Protein AF-A0AAV4HAY9-F1 (afdb_monomer_lite)

pLDDT: mean 90.76, std 12.33, range [42.06, 98.62]

Sequence (247 aa):
MRQVGICGSDVHFWVEGEIGGYHLDNPVALGHEGSAVVSKLGPGVTSLKVGDRVAVEPATPCRMCRFCKGGRYNLCPHVKGLAMPGCDGHLTRTFVMAADFCHKVPDNVSDGEAAMAEPMAVSVQATNRGGVKMGDTILICGAGPIGLLCMLTCKARGVDAVCITDEKNDCDFMTIAISTIIIIIIIIIIIIIIIIIIIIIIIIIIIIIIIITITIIITTIIIIIIIIIIIIIIITSSSSSPSSSSS

Radius of gyration: 39.35 Å; chains: 1; bounding box: 83×90×118 Å

Structure (mmCIF, N/CA/C/O backbone):
data_AF-A0AAV4HAY9-F1
#
_entry.id   AF-A0AAV4HAY9-F1
#
loop_
_atom_site.group_PDB
_atom_site.id
_atom_site.type_symbol
_atom_site.label_atom_id
_atom_site.label_alt_id
_atom_site.label_comp_id
_atom_site.label_asym_id
_atom_site.label_entity_id
_atom_site.label_seq_id
_atom_site.pdbx_PDB_ins_code
_atom_site.Cartn_x
_atom_site.Cartn_y
_atom_site.Cartn_z
_atom_site.occupancy
_atom_site.B_iso_or_equiv
_atom_site.auth_seq_id
_atom_site.auth_comp_id
_atom_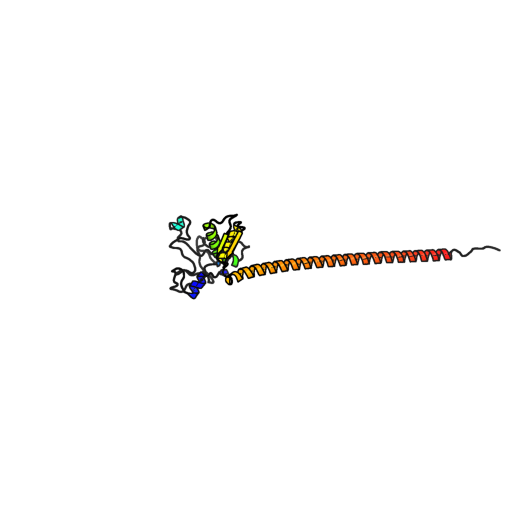site.auth_asym_id
_atom_site.auth_atom_id
_atom_site.pdbx_PDB_model_num
ATOM 1 N N . MET A 1 1 ? -13.124 10.009 8.488 1.00 96.50 1 MET A N 1
ATOM 2 C CA . MET A 1 1 ? -11.804 9.639 7.936 1.00 96.50 1 MET A CA 1
ATOM 3 C C . MET A 1 1 ? -10.892 9.175 9.050 1.00 96.50 1 MET A C 1
ATOM 5 O O . MET A 1 1 ? -11.096 9.599 10.185 1.00 96.50 1 MET A O 1
ATOM 9 N N . ARG A 1 2 ? -9.951 8.276 8.752 1.00 96.75 2 ARG A N 1
ATOM 10 C CA . ARG A 1 2 ? -8.930 7.808 9.702 1.00 96.75 2 ARG A CA 1
ATOM 11 C C . ARG A 1 2 ? -7.548 8.294 9.299 1.00 96.75 2 ARG A C 1
ATOM 13 O O . ARG A 1 2 ? -6.890 8.938 10.107 1.00 96.75 2 ARG A O 1
ATOM 20 N N . GLN A 1 3 ? -7.170 8.053 8.048 1.00 97.44 3 GLN A N 1
ATOM 21 C CA . GLN A 1 3 ? -5.915 8.521 7.482 1.00 97.44 3 GLN A CA 1
ATOM 22 C C . GLN A 1 3 ? -6.117 8.942 6.029 1.00 97.44 3 GLN A C 1
ATOM 24 O O . GLN A 1 3 ? -6.960 8.375 5.332 1.00 97.44 3 GLN A O 1
ATOM 29 N N . VAL A 1 4 ? -5.370 9.963 5.618 1.00 97.75 4 VAL A N 1
ATOM 30 C CA . VAL A 1 4 ? -5.355 10.506 4.261 1.00 97.75 4 VAL A CA 1
ATOM 31 C C . VAL A 1 4 ? -3.893 10.712 3.877 1.00 97.75 4 VAL A C 1
ATOM 33 O O . VAL A 1 4 ? -3.169 11.400 4.598 1.00 97.75 4 VAL A O 1
ATOM 36 N N . GLY A 1 5 ? -3.458 10.049 2.812 1.00 95.88 5 GLY A N 1
ATOM 37 C CA . GLY A 1 5 ? -2.179 10.263 2.154 1.00 95.88 5 GLY A CA 1
ATOM 38 C C . GLY A 1 5 ? -2.177 11.581 1.386 1.00 95.88 5 GLY A C 1
ATOM 39 O O . GLY A 1 5 ? -3.229 12.135 1.065 1.00 95.88 5 GLY A O 1
ATOM 40 N N . ILE A 1 6 ? -0.979 12.103 1.150 1.00 95.25 6 ILE A N 1
ATOM 41 C CA . ILE A 1 6 ? -0.763 13.306 0.350 1.00 95.25 6 ILE A CA 1
ATOM 42 C C . ILE A 1 6 ? 0.058 12.878 -0.853 1.00 95.25 6 ILE A C 1
ATOM 44 O O . ILE A 1 6 ? 1.182 12.397 -0.696 1.00 95.25 6 ILE A O 1
ATOM 48 N N . CYS A 1 7 ? -0.500 13.091 -2.037 1.00 94.69 7 CYS A N 1
ATOM 49 C CA . CYS A 1 7 ? 0.160 12.787 -3.290 1.00 94.69 7 CYS A CA 1
ATOM 50 C C . CYS A 1 7 ? 0.798 14.040 -3.897 1.00 94.69 7 CYS A C 1
ATOM 52 O O . CYS A 1 7 ? 0.451 15.176 -3.562 1.00 94.69 7 CYS A O 1
ATOM 54 N N . GLY A 1 8 ? 1.685 13.844 -4.875 1.00 92.38 8 GLY A N 1
ATOM 55 C CA . GLY A 1 8 ? 2.219 14.949 -5.674 1.00 92.38 8 GLY A CA 1
ATOM 56 C C . GLY A 1 8 ? 1.116 15.755 -6.372 1.00 92.38 8 GLY A C 1
ATOM 57 O O . GLY A 1 8 ? 1.228 16.971 -6.484 1.00 92.38 8 GLY A O 1
ATOM 58 N N . SER A 1 9 ? 0.013 15.113 -6.771 1.00 92.62 9 SER A N 1
ATOM 59 C CA . SER A 1 9 ? -1.148 15.793 -7.360 1.00 92.62 9 SER A CA 1
ATOM 60 C C . SER A 1 9 ? -1.845 16.745 -6.384 1.00 92.62 9 SER A C 1
ATOM 62 O O . SER A 1 9 ? -2.214 17.845 -6.790 1.00 92.62 9 SER A O 1
ATOM 64 N N . ASP A 1 10 ? -1.972 16.384 -5.101 1.00 94.50 10 ASP A N 1
ATOM 65 C CA . ASP A 1 10 ? -2.510 17.294 -4.082 1.00 94.50 10 ASP A CA 1
ATOM 66 C C . ASP A 1 10 ? -1.597 18.520 -3.914 1.00 94.50 10 ASP A C 1
ATOM 68 O O . ASP A 1 10 ? -2.083 19.642 -3.775 1.00 94.50 10 ASP A O 1
ATOM 72 N N . VAL A 1 11 ? -0.273 18.324 -3.973 1.00 94.69 11 VAL A N 1
ATOM 73 C CA . VAL A 1 11 ? 0.711 19.416 -3.894 1.00 94.69 11 VAL A CA 1
ATOM 74 C C . VAL A 1 11 ? 0.634 20.330 -5.118 1.00 94.69 11 VAL A C 1
ATOM 76 O O . VAL A 1 11 ? 0.630 21.547 -4.949 1.00 94.69 11 VAL A O 1
ATOM 79 N N . HIS A 1 12 ? 0.517 19.780 -6.330 1.00 93.44 12 HIS A N 1
ATOM 80 C CA . HIS A 1 12 ? 0.315 20.578 -7.546 1.00 93.44 12 HIS A CA 1
ATOM 81 C C . HIS A 1 12 ? -0.948 21.435 -7.446 1.00 93.44 12 HIS A C 1
ATOM 83 O O . HIS A 1 12 ? -0.888 22.645 -7.642 1.00 93.44 12 HIS A O 1
ATOM 89 N N . PHE A 1 13 ? -2.074 20.850 -7.034 1.00 94.00 13 PHE A N 1
ATOM 90 C CA . PHE A 1 13 ? -3.295 21.620 -6.813 1.00 94.00 13 PHE A CA 1
ATOM 91 C C . PHE A 1 13 ? -3.150 22.683 -5.719 1.00 94.00 13 PHE A C 1
ATOM 93 O O . PHE A 1 13 ? -3.694 23.774 -5.858 1.00 94.00 13 PHE A O 1
ATOM 100 N N . TRP A 1 14 ? -2.417 22.397 -4.642 1.00 93.19 14 TRP A N 1
ATOM 101 C CA . TRP A 1 14 ? -2.178 23.360 -3.567 1.00 93.19 14 TRP A CA 1
ATOM 102 C C . TRP A 1 14 ? -1.319 24.554 -4.007 1.00 93.19 14 TRP A C 1
ATOM 104 O O . TRP A 1 14 ? -1.601 25.687 -3.623 1.00 93.19 14 TRP A O 1
ATOM 114 N N . VAL A 1 15 ? -0.258 24.301 -4.777 1.00 94.69 15 VAL A N 1
ATOM 115 C CA . VAL A 1 15 ? 0.733 25.319 -5.161 1.00 94.69 15 VAL A CA 1
ATOM 116 C C . VAL A 1 15 ? 0.313 26.075 -6.419 1.00 94.69 15 VAL A C 1
ATOM 118 O O . VAL A 1 15 ? 0.429 27.298 -6.465 1.00 94.69 15 VAL A O 1
ATOM 121 N N . GLU A 1 16 ? -0.153 25.354 -7.436 1.00 93.81 16 GLU A N 1
ATOM 122 C CA . GLU A 1 16 ? -0.411 25.885 -8.780 1.00 93.81 16 GLU A CA 1
ATOM 123 C C . GLU A 1 16 ? -1.909 26.086 -9.044 1.00 93.81 16 GLU A C 1
ATOM 125 O O . GLU A 1 16 ? -2.279 26.873 -9.910 1.00 93.81 16 GLU A O 1
ATOM 130 N N . GLY A 1 17 ? -2.787 25.407 -8.297 1.00 92.06 17 GLY A N 1
ATOM 131 C CA . GLY A 1 17 ? -4.235 25.443 -8.531 1.00 92.06 17 GLY A CA 1
ATOM 132 C C . GLY A 1 17 ? -4.692 24.617 -9.737 1.00 92.06 17 GLY A C 1
ATOM 133 O O . GLY A 1 17 ? -5.884 24.595 -10.047 1.00 92.06 17 GLY A O 1
ATOM 134 N N . GLU A 1 18 ? -3.776 23.917 -10.409 1.00 92.31 18 GLU A N 1
ATOM 135 C CA . GLU A 1 18 ? -4.055 23.154 -11.622 1.00 92.31 18 GLU A CA 1
ATOM 136 C C . GLU A 1 18 ? -3.133 21.939 -11.791 1.00 92.31 18 GLU A C 1
ATOM 138 O O . GLU A 1 18 ? -2.025 21.897 -11.265 1.00 92.31 18 GLU A O 1
ATOM 143 N N . ILE A 1 19 ? -3.595 20.934 -12.538 1.00 91.50 19 ILE A N 1
ATOM 144 C CA . ILE A 1 19 ? -2.778 19.797 -12.984 1.00 91.50 19 ILE A CA 1
ATOM 145 C C . ILE A 1 19 ? -3.390 19.168 -14.238 1.00 91.50 19 ILE A C 1
ATOM 147 O O . ILE A 1 19 ? -4.587 18.892 -14.289 1.00 91.50 19 ILE A O 1
ATOM 151 N N . GLY A 1 20 ? -2.584 18.910 -15.272 1.00 83.75 20 GLY A N 1
ATOM 152 C CA . GLY A 1 20 ? -3.016 18.122 -16.438 1.00 83.75 20 GLY A CA 1
ATOM 153 C C . GLY A 1 20 ? -4.271 18.644 -17.160 1.00 83.75 20 GLY A C 1
ATOM 154 O O . GLY A 1 20 ? -5.039 17.842 -17.688 1.00 83.75 20 GLY A O 1
ATOM 155 N N . GLY A 1 21 ? -4.495 19.963 -17.161 1.00 85.75 21 GLY A N 1
ATOM 156 C CA . GLY A 1 21 ? -5.671 20.616 -17.756 1.00 85.75 21 GLY A CA 1
ATOM 157 C C . GLY A 1 21 ? -6.905 20.696 -16.848 1.00 85.75 21 GLY A C 1
ATOM 158 O O . GLY A 1 21 ? -7.954 21.165 -17.288 1.00 85.75 21 GLY A O 1
ATOM 159 N N . TYR A 1 22 ? -6.805 20.246 -15.596 1.00 88.56 22 TYR A N 1
ATOM 160 C CA . TYR A 1 22 ? -7.807 20.484 -14.561 1.00 88.56 22 TYR A CA 1
ATOM 161 C C . TYR A 1 22 ? -7.437 21.737 -13.774 1.00 88.56 22 TYR A C 1
ATOM 163 O O . TYR A 1 22 ? -6.347 21.787 -13.214 1.00 88.56 22 TYR A O 1
ATOM 171 N N . HIS A 1 23 ? -8.357 22.698 -13.688 1.00 91.62 23 HIS A N 1
ATOM 172 C CA . HIS A 1 23 ? -8.184 23.946 -12.940 1.00 91.62 23 HIS A CA 1
ATOM 173 C C . HIS A 1 23 ? -9.171 24.001 -11.771 1.00 91.62 23 HIS A C 1
ATOM 175 O O . HIS A 1 23 ? -10.346 23.650 -11.918 1.00 91.62 23 HIS A O 1
ATOM 181 N N . LEU A 1 24 ? -8.704 24.426 -10.598 1.00 89.19 24 LEU A N 1
ATOM 182 C CA . LEU A 1 24 ? -9.550 24.632 -9.426 1.00 89.19 24 LEU A CA 1
ATOM 183 C C . LEU A 1 24 ? -10.173 26.032 -9.455 1.00 89.19 24 LEU A C 1
ATOM 185 O O . LEU A 1 24 ? -9.699 26.960 -8.810 1.00 89.19 24 LEU A O 1
ATOM 189 N N . ASP A 1 25 ? -11.286 26.166 -10.175 1.00 86.31 25 ASP A N 1
ATOM 190 C CA . ASP A 1 25 ? -12.019 27.440 -10.278 1.00 86.31 25 ASP A CA 1
ATOM 191 C C . ASP A 1 25 ? -12.832 27.787 -9.016 1.00 86.31 25 ASP A C 1
ATOM 193 O O . ASP A 1 25 ? -13.340 28.897 -8.869 1.00 86.31 25 ASP A O 1
ATOM 197 N N . ASN A 1 26 ? -13.009 26.823 -8.109 1.00 88.69 26 ASN A N 1
ATOM 198 C CA . ASN A 1 26 ? -13.774 26.960 -6.872 1.00 88.69 26 ASN A CA 1
ATOM 199 C C . ASN A 1 26 ? -13.058 26.233 -5.724 1.00 88.69 26 ASN A C 1
ATOM 201 O O . ASN A 1 26 ? -12.279 25.315 -5.989 1.00 88.69 26 ASN A O 1
ATOM 205 N N . PRO A 1 27 ? -13.345 26.581 -4.453 1.00 90.06 27 PRO A N 1
ATOM 206 C CA . PRO A 1 27 ? -12.821 25.843 -3.309 1.00 90.06 27 PRO A CA 1
ATOM 207 C C . PRO A 1 27 ? -13.155 24.351 -3.401 1.00 90.06 27 PRO A C 1
ATOM 209 O O . PRO A 1 27 ? -14.311 23.986 -3.612 1.00 90.06 27 PRO A O 1
ATOM 212 N N . VAL A 1 28 ? -12.140 23.508 -3.219 1.00 91.69 28 VAL A N 1
ATOM 213 C CA . VAL A 1 28 ? -12.234 22.044 -3.245 1.00 91.69 28 VAL A CA 1
ATOM 214 C C . VAL A 1 28 ? -11.416 21.497 -2.081 1.00 91.69 28 VAL A C 1
ATOM 216 O O . VAL A 1 28 ? -10.279 21.920 -1.860 1.00 91.69 28 VAL A O 1
ATOM 219 N N . ALA A 1 29 ? -11.976 20.558 -1.319 1.00 94.19 29 ALA A N 1
ATOM 220 C CA . ALA A 1 29 ? -11.180 19.795 -0.361 1.00 94.19 29 ALA A CA 1
ATOM 221 C C . ALA A 1 29 ? -10.180 18.893 -1.109 1.00 94.19 29 ALA A C 1
ATOM 223 O O . ALA A 1 29 ? -10.567 18.196 -2.042 1.00 94.19 29 ALA A O 1
ATOM 224 N N . LEU A 1 30 ? -8.908 18.875 -0.706 1.00 95.56 30 LEU A N 1
ATOM 225 C CA . LEU A 1 30 ? -7.895 17.985 -1.298 1.00 95.56 30 LEU A CA 1
ATOM 226 C C . LEU A 1 30 ? -7.968 16.558 -0.716 1.00 95.56 30 LEU A C 1
ATOM 228 O O . LEU A 1 30 ? -8.804 16.264 0.145 1.00 95.56 30 LEU A O 1
ATOM 232 N N . GLY A 1 31 ? -7.083 15.670 -1.176 1.00 95.88 31 GLY A N 1
ATOM 233 C CA . GLY A 1 31 ? -6.915 14.310 -0.671 1.00 95.88 31 GLY A CA 1
ATOM 234 C C . GLY A 1 31 ? -7.786 13.277 -1.385 1.00 95.88 31 GLY A C 1
ATOM 235 O O . GLY A 1 31 ? -9.015 13.392 -1.433 1.00 95.88 31 GLY A O 1
ATOM 236 N N . HIS A 1 32 ? -7.136 12.233 -1.891 1.00 96.88 32 HIS A N 1
ATOM 237 C CA . HIS A 1 32 ? -7.766 11.127 -2.621 1.00 96.88 32 HIS A CA 1
ATOM 238 C C . HIS A 1 32 ? -7.198 9.741 -2.256 1.00 96.88 32 HIS A C 1
ATOM 240 O O . HIS A 1 32 ? -7.755 8.728 -2.673 1.00 96.88 32 HIS A O 1
ATOM 246 N N . GLU A 1 33 ? -6.180 9.671 -1.400 1.00 97.44 33 GLU A N 1
ATOM 247 C CA . GLU A 1 33 ? -5.593 8.431 -0.884 1.00 97.44 33 GLU A CA 1
ATOM 248 C C . GLU A 1 33 ? -6.029 8.207 0.572 1.00 97.44 33 GLU A C 1
ATOM 250 O O . GLU A 1 33 ? -5.514 8.867 1.468 1.00 97.44 33 GLU A O 1
ATOM 255 N N . GLY A 1 34 ? -6.988 7.326 0.883 1.00 96.88 34 GLY A N 1
ATOM 256 C CA . GLY A 1 34 ? -7.544 7.366 2.242 1.00 96.88 34 GLY A CA 1
ATOM 257 C C . GLY A 1 34 ? -8.258 6.135 2.758 1.00 96.88 34 GLY A C 1
ATOM 258 O O . GLY A 1 34 ? -8.811 5.321 2.019 1.00 96.88 34 GLY A O 1
ATOM 259 N N . SER A 1 35 ? -8.270 6.055 4.088 1.00 98.06 35 SER A N 1
ATOM 260 C CA . SER A 1 35 ? -8.988 5.056 4.867 1.00 98.06 35 SER A CA 1
ATOM 261 C C . SER A 1 35 ? -10.036 5.696 5.776 1.00 98.06 35 SER A C 1
ATOM 263 O O . SER A 1 35 ? -9.909 6.826 6.272 1.00 98.06 35 SER A O 1
ATOM 265 N N . ALA A 1 36 ? -11.123 4.966 6.004 1.00 98.12 36 ALA A N 1
ATOM 266 C CA . ALA A 1 36 ? -12.269 5.453 6.753 1.00 98.12 36 ALA A CA 1
ATOM 267 C C . ALA A 1 36 ? -12.939 4.348 7.573 1.00 98.12 36 ALA A C 1
ATOM 269 O O . ALA A 1 36 ? -12.680 3.162 7.405 1.00 98.12 36 ALA A O 1
ATOM 270 N N . VAL A 1 37 ? -13.838 4.766 8.465 1.00 98.44 37 VAL A N 1
ATOM 271 C CA . VAL A 1 37 ? -14.776 3.877 9.155 1.00 98.44 37 VAL A CA 1
ATOM 272 C C . VAL A 1 37 ? -16.183 4.264 8.738 1.00 98.44 37 VAL A C 1
ATOM 274 O O . VAL A 1 37 ? -16.529 5.449 8.759 1.00 98.44 37 VAL A O 1
ATOM 277 N N . VAL A 1 38 ? -16.992 3.272 8.377 1.00 98.56 38 VAL A N 1
ATOM 278 C CA . VAL A 1 38 ? -18.388 3.471 7.985 1.00 98.56 38 VAL A CA 1
ATOM 279 C C . VAL A 1 38 ? -19.185 3.981 9.186 1.00 98.56 38 VAL A C 1
ATOM 281 O O . VAL A 1 38 ? -19.383 3.259 10.161 1.00 98.56 38 VAL A O 1
ATOM 284 N N . SER A 1 39 ? -19.666 5.223 9.117 1.00 98.19 39 SER A N 1
ATOM 285 C CA . SER A 1 39 ? -20.509 5.831 10.158 1.00 98.19 39 SER A CA 1
ATOM 286 C C . SER A 1 39 ? -22.006 5.720 9.860 1.00 98.19 39 SER A C 1
ATOM 288 O O . SER A 1 39 ? -22.816 5.654 10.782 1.00 98.19 39 SER A O 1
ATOM 290 N N . LYS A 1 40 ? -22.384 5.692 8.578 1.00 98.31 40 LYS A N 1
ATOM 291 C CA . LYS A 1 40 ? -23.766 5.578 8.101 1.00 98.31 40 LYS A CA 1
ATOM 292 C C . LYS A 1 40 ? -23.790 4.933 6.716 1.00 98.31 40 LYS A C 1
ATOM 294 O O . LYS A 1 40 ? -22.855 5.103 5.940 1.00 98.31 40 LYS A O 1
ATOM 299 N N . LEU A 1 41 ? -24.878 4.231 6.408 1.00 98.38 41 LEU A N 1
ATOM 300 C CA . LEU A 1 41 ? -25.125 3.621 5.104 1.00 98.38 41 LEU A CA 1
ATOM 301 C C . LEU A 1 41 ? -26.278 4.312 4.375 1.00 98.38 41 LEU A C 1
ATOM 303 O O . LEU A 1 41 ? -27.234 4.783 4.998 1.00 98.38 41 LEU A O 1
ATOM 307 N N . GLY A 1 42 ? -26.180 4.352 3.047 1.00 97.50 42 GLY A N 1
ATOM 308 C CA . GLY A 1 42 ? -27.296 4.714 2.181 1.00 97.50 42 GLY A CA 1
ATOM 309 C C . GLY A 1 42 ? -28.326 3.578 2.076 1.00 97.50 42 GLY A C 1
ATOM 310 O O . GLY A 1 42 ? -27.993 2.420 2.346 1.00 97.50 42 GLY A O 1
ATOM 311 N N . PRO A 1 43 ? -29.572 3.876 1.668 1.00 97.31 43 PRO A N 1
ATOM 312 C CA . PRO A 1 43 ? -30.584 2.850 1.424 1.00 97.31 43 PRO A CA 1
ATOM 313 C C . PRO A 1 43 ? -30.100 1.797 0.416 1.00 97.31 43 PRO A C 1
ATOM 315 O O . PRO A 1 43 ? -29.526 2.141 -0.615 1.00 97.31 43 PRO A O 1
ATOM 318 N N . GLY A 1 44 ? -30.342 0.517 0.708 1.00 96.50 44 GLY A N 1
ATOM 319 C CA . GLY A 1 44 ? -30.011 -0.600 -0.187 1.00 96.50 44 GLY A CA 1
ATOM 320 C C . GLY A 1 44 ? -28.553 -1.077 -0.155 1.00 96.50 44 GLY A C 1
ATOM 321 O O . GLY A 1 44 ? -28.237 -2.057 -0.823 1.00 96.50 44 GLY A O 1
ATOM 322 N N . VAL A 1 45 ? -27.668 -0.447 0.626 1.00 98.06 45 VAL A N 1
ATOM 323 C CA . VAL A 1 45 ? -26.289 -0.933 0.796 1.00 98.06 45 VAL A CA 1
ATOM 324 C C . VAL A 1 45 ? -26.270 -2.145 1.728 1.00 98.06 45 VAL A C 1
ATOM 326 O O . VAL A 1 45 ? -26.620 -2.034 2.900 1.00 98.06 45 VAL A O 1
ATOM 329 N N . THR A 1 46 ? -25.834 -3.294 1.209 1.00 97.12 46 THR A N 1
ATOM 330 C CA . THR A 1 46 ? -25.719 -4.562 1.957 1.00 97.12 46 THR A CA 1
ATOM 331 C C . THR A 1 46 ? -24.290 -5.106 2.026 1.00 97.12 46 THR A C 1
ATOM 333 O O . THR A 1 46 ? -24.023 -6.015 2.807 1.00 97.12 46 THR A O 1
ATOM 336 N N . SER A 1 47 ? -23.363 -4.556 1.235 1.00 97.25 47 SER A N 1
ATOM 337 C CA . SER A 1 47 ? -21.964 -5.003 1.150 1.00 97.25 47 SER A CA 1
ATOM 338 C C . SER A 1 47 ? -21.093 -4.580 2.339 1.00 97.25 47 SER A C 1
ATOM 340 O O . SER A 1 47 ? -20.013 -5.132 2.529 1.00 97.25 47 SER A O 1
ATOM 342 N N . LEU A 1 48 ? -21.548 -3.607 3.130 1.00 98.38 48 LEU A N 1
ATOM 343 C CA . LEU A 1 48 ? -20.823 -3.008 4.252 1.00 98.38 48 LEU A CA 1
ATOM 344 C C . LEU A 1 48 ? -21.756 -2.844 5.453 1.00 98.38 48 LEU A C 1
ATOM 346 O O . LEU A 1 48 ? -22.974 -2.760 5.294 1.00 98.38 48 LEU A O 1
ATOM 350 N N . LYS A 1 49 ? -21.183 -2.728 6.654 1.00 98.12 49 LYS A N 1
ATOM 351 C CA . LYS A 1 49 ? -21.900 -2.363 7.886 1.00 98.12 49 LYS A CA 1
ATOM 352 C C . LYS A 1 49 ? -21.245 -1.181 8.595 1.00 98.12 49 LYS A C 1
ATOM 354 O O . LYS A 1 49 ? -20.058 -0.913 8.430 1.00 98.12 49 LYS A O 1
ATOM 359 N N . VAL A 1 50 ? -22.023 -0.485 9.425 1.00 98.50 50 VAL A N 1
ATOM 360 C CA . VAL A 1 50 ? -21.487 0.542 10.331 1.00 98.50 50 VAL A CA 1
ATOM 361 C C . VAL A 1 50 ? -20.387 -0.068 11.203 1.00 98.50 50 VAL A C 1
ATOM 363 O O . VAL A 1 50 ? -20.539 -1.172 11.724 1.00 98.50 50 VAL A O 1
ATOM 366 N N . GLY A 1 51 ? -19.277 0.655 11.338 1.00 98.19 51 GLY A N 1
ATOM 367 C CA . GLY A 1 51 ? -18.078 0.210 12.043 1.00 98.19 51 GLY A CA 1
ATOM 368 C C . GLY A 1 51 ? -17.048 -0.509 11.169 1.00 98.19 51 GLY A C 1
ATOM 369 O O . GLY A 1 51 ? -15.906 -0.630 11.605 1.00 98.19 51 GLY A O 1
ATOM 370 N N . ASP A 1 52 ? -17.390 -0.934 9.946 1.00 98.56 52 ASP A N 1
ATOM 371 C CA . ASP A 1 52 ? -16.389 -1.497 9.034 1.00 98.56 52 ASP A CA 1
ATOM 372 C C . ASP A 1 52 ? -15.315 -0.450 8.702 1.00 98.56 52 ASP A C 1
ATOM 374 O O . ASP A 1 52 ? -15.619 0.711 8.407 1.00 98.56 52 ASP A O 1
ATOM 378 N N . ARG A 1 53 ? -14.051 -0.883 8.740 1.00 98.50 53 ARG A N 1
ATOM 379 C CA . ARG A 1 53 ? -12.902 -0.131 8.228 1.00 98.50 53 ARG A CA 1
ATOM 380 C C . ARG A 1 53 ? -12.800 -0.357 6.726 1.00 98.50 53 ARG A C 1
ATOM 382 O O . ARG A 1 53 ? -12.939 -1.493 6.272 1.00 98.50 53 ARG A O 1
ATOM 389 N N . VAL A 1 54 ? -12.578 0.708 5.965 1.00 98.62 54 VAL A N 1
ATOM 390 C CA . VAL A 1 54 ? -12.537 0.667 4.499 1.00 98.62 54 VAL A CA 1
ATOM 391 C C . VAL A 1 54 ? -11.357 1.460 3.943 1.00 98.62 54 VAL A C 1
ATOM 393 O O . VAL A 1 54 ? -11.018 2.520 4.472 1.00 98.62 54 VAL A O 1
ATOM 396 N N . ALA A 1 55 ? -10.766 0.956 2.864 1.00 98.38 55 ALA A N 1
ATOM 397 C CA . ALA A 1 55 ? -9.929 1.707 1.940 1.00 98.38 55 ALA A CA 1
ATOM 398 C C . ALA A 1 55 ? -10.822 2.290 0.837 1.00 98.38 55 ALA A C 1
ATOM 400 O O . ALA A 1 55 ? -11.786 1.647 0.411 1.00 98.38 55 ALA A O 1
ATOM 401 N N . VAL A 1 56 ? -10.539 3.514 0.406 1.00 98.06 56 VAL A N 1
ATOM 402 C CA . VAL A 1 56 ? -11.403 4.270 -0.507 1.00 98.06 56 VAL A CA 1
ATOM 403 C C . VAL A 1 56 ? -10.760 4.332 -1.886 1.00 98.06 56 VAL A C 1
ATOM 405 O O . VAL A 1 56 ? -9.659 4.851 -2.024 1.00 98.06 56 VAL A O 1
ATOM 408 N N . GLU A 1 57 ? -11.457 3.846 -2.909 1.00 97.75 57 GLU A N 1
ATOM 409 C CA . GLU A 1 57 ? -11.052 4.030 -4.304 1.00 97.75 57 GLU A CA 1
ATOM 410 C C . GLU A 1 57 ? -11.628 5.357 -4.827 1.00 97.75 57 GLU A C 1
ATOM 412 O O . GLU A 1 57 ? -12.845 5.477 -4.943 1.00 97.75 57 GLU A O 1
ATOM 417 N N . PRO A 1 58 ? -10.819 6.378 -5.153 1.00 96.31 58 PRO A N 1
ATOM 418 C CA . PRO A 1 58 ? -11.292 7.764 -5.251 1.00 96.31 58 PRO A CA 1
ATOM 419 C C . PRO A 1 58 ? -12.101 8.105 -6.509 1.00 96.31 58 PRO A C 1
ATOM 421 O O . PRO A 1 58 ? -12.597 9.224 -6.631 1.00 96.31 58 PRO A O 1
ATOM 424 N N . ALA A 1 59 ? -12.237 7.191 -7.469 1.00 94.75 59 ALA A N 1
ATOM 425 C CA . ALA A 1 59 ? -12.755 7.500 -8.798 1.00 94.75 59 ALA A CA 1
ATOM 426 C C . ALA A 1 59 ? -14.041 6.724 -9.101 1.00 94.75 59 ALA A C 1
ATOM 428 O O . ALA A 1 59 ? -14.001 5.579 -9.543 1.00 94.75 59 ALA A O 1
ATOM 429 N N . THR A 1 60 ? -15.203 7.363 -8.928 1.00 95.81 60 THR A N 1
ATOM 430 C CA . THR A 1 60 ? -16.496 6.725 -9.221 1.00 95.81 60 THR A CA 1
ATOM 431 C C . THR A 1 60 ? -16.880 6.913 -10.697 1.00 95.81 60 THR A C 1
ATOM 433 O O . THR A 1 60 ? -17.148 8.039 -11.124 1.00 95.81 60 THR A O 1
ATOM 436 N N . PRO A 1 61 ? -16.978 5.845 -11.507 1.00 97.25 61 PRO A N 1
ATOM 437 C CA . PRO A 1 61 ? -17.354 5.929 -12.911 1.00 97.25 61 PRO A CA 1
ATOM 438 C C . PRO A 1 61 ? -18.881 5.996 -13.091 1.00 97.25 61 PRO A C 1
ATOM 440 O O . PRO A 1 61 ? -19.664 5.682 -12.191 1.00 97.25 61 PRO A O 1
ATOM 443 N N . CYS A 1 62 ? -19.338 6.306 -14.309 1.00 97.19 62 CYS A N 1
ATOM 444 C CA . CYS A 1 62 ? -20.772 6.330 -14.630 1.00 97.19 62 CYS A CA 1
ATOM 445 C C . CYS A 1 62 ? -21.432 4.945 -14.705 1.00 97.19 62 CYS A C 1
ATOM 447 O O . CYS A 1 62 ? -22.651 4.865 -14.774 1.00 97.19 62 CYS A O 1
ATOM 449 N N . ARG A 1 63 ? -20.644 3.859 -14.755 1.00 97.75 63 ARG A N 1
ATOM 450 C CA . ARG A 1 63 ? -21.089 2.451 -14.879 1.00 97.75 63 ARG A CA 1
ATOM 451 C C . ARG A 1 63 ? -21.819 2.091 -16.188 1.00 97.75 63 ARG A C 1
ATOM 453 O O . ARG A 1 63 ? -22.106 0.925 -16.427 1.00 97.75 63 ARG A O 1
ATOM 460 N N . MET A 1 64 ? -22.075 3.055 -17.075 1.00 98.06 64 MET A N 1
ATOM 461 C CA . MET A 1 64 ? -22.951 2.867 -18.242 1.00 98.06 64 MET A CA 1
ATOM 462 C C . MET A 1 64 ? -22.253 2.991 -19.601 1.00 98.06 64 MET A C 1
ATOM 464 O O . MET A 1 64 ? -22.746 2.442 -20.590 1.00 98.06 64 MET A O 1
ATOM 468 N N . CYS A 1 65 ? -21.128 3.708 -19.677 1.00 98.25 65 CYS A N 1
ATOM 469 C CA . CYS A 1 65 ? -20.438 3.974 -20.940 1.00 98.25 65 CYS A CA 1
ATOM 470 C C . CYS A 1 65 ? -19.705 2.732 -21.480 1.00 98.25 65 CYS A C 1
ATOM 472 O O . CYS A 1 65 ? -19.507 1.745 -20.766 1.00 98.25 65 CYS A O 1
ATOM 474 N N . ARG A 1 66 ? -19.241 2.799 -22.738 1.00 98.31 66 ARG A N 1
ATOM 475 C CA . ARG A 1 66 ? -18.514 1.694 -23.395 1.00 98.31 66 ARG A CA 1
ATOM 476 C C . ARG A 1 66 ? -17.294 1.214 -22.602 1.00 98.31 66 ARG A C 1
ATOM 478 O O . ARG A 1 66 ? -17.012 0.024 -22.585 1.00 98.31 66 ARG A O 1
ATOM 485 N N . PHE A 1 67 ? -16.592 2.126 -21.927 1.00 98.44 67 PHE A N 1
ATOM 486 C CA . PHE A 1 67 ? -15.414 1.792 -21.129 1.00 98.44 67 PHE A CA 1
ATOM 487 C C . PHE A 1 67 ? -15.796 1.059 -19.846 1.00 98.44 67 PHE A C 1
ATOM 489 O O . PHE A 1 67 ? -15.190 0.043 -19.530 1.00 98.44 67 PHE A O 1
ATOM 496 N N . CYS A 1 68 ? -16.848 1.516 -19.159 1.00 98.25 68 CYS A N 1
ATOM 497 C CA . CYS A 1 68 ? -17.373 0.837 -17.975 1.00 98.25 68 CYS A CA 1
ATOM 498 C C . CYS A 1 68 ? -17.840 -0.581 -18.318 1.00 98.25 68 CYS A C 1
ATOM 500 O O . CYS A 1 68 ? -17.398 -1.543 -17.701 1.00 98.25 68 CYS A O 1
ATOM 502 N N . LYS A 1 69 ? -18.674 -0.717 -19.357 1.00 97.94 69 LYS A N 1
ATOM 503 C CA . LYS A 1 69 ? -19.190 -2.019 -19.808 1.00 97.94 69 LYS A CA 1
ATOM 504 C C . LYS A 1 69 ? -18.105 -2.930 -20.392 1.00 97.94 69 LYS A C 1
ATOM 506 O O . LYS A 1 69 ? -18.257 -4.142 -20.365 1.00 97.94 69 LYS A O 1
ATOM 511 N N . GLY A 1 70 ? -17.014 -2.352 -20.895 1.00 97.44 70 GLY A N 1
ATOM 512 C CA . GLY A 1 70 ? -15.834 -3.071 -21.377 1.00 97.44 70 GLY A CA 1
ATOM 513 C C . GLY A 1 70 ? -14.780 -3.365 -20.303 1.00 97.44 70 GLY A C 1
ATOM 514 O O . GLY A 1 70 ? -13.670 -3.750 -20.660 1.00 97.44 70 GLY A O 1
ATOM 515 N N . GLY A 1 71 ? -15.073 -3.133 -19.016 1.00 96.69 71 GLY A N 1
ATOM 516 C CA . GLY A 1 71 ? -14.160 -3.433 -17.903 1.00 96.69 71 GLY A CA 1
ATOM 517 C C . GLY A 1 71 ? -12.978 -2.467 -17.745 1.00 96.69 71 GLY A C 1
ATOM 518 O O . GLY A 1 71 ? -12.046 -2.752 -17.005 1.00 96.69 71 GLY A O 1
ATOM 519 N N . ARG A 1 72 ? -12.994 -1.317 -18.426 1.00 97.00 72 ARG A N 1
ATOM 520 C CA . ARG A 1 72 ? -11.958 -0.269 -18.359 1.00 97.00 72 ARG A CA 1
ATOM 521 C C . ARG A 1 72 ? -12.527 1.018 -17.775 1.00 97.00 72 ARG A C 1
ATOM 523 O O . ARG A 1 72 ? -12.422 2.086 -18.375 1.00 97.00 72 ARG A O 1
ATOM 530 N N . TYR A 1 73 ? -13.210 0.917 -16.640 1.00 97.50 73 TYR A N 1
ATOM 531 C CA . TYR A 1 73 ? -13.949 2.039 -16.055 1.00 97.50 73 TYR A CA 1
ATOM 532 C C . TYR A 1 73 ? -13.055 3.229 -15.669 1.00 97.50 73 TYR A C 1
ATOM 534 O O . TYR A 1 73 ? -13.542 4.355 -15.647 1.00 97.50 73 TYR A O 1
ATOM 542 N N . ASN A 1 74 ? -11.754 3.005 -15.463 1.00 96.38 74 ASN A N 1
ATOM 543 C CA . ASN A 1 74 ? -10.748 4.049 -15.260 1.00 96.38 74 ASN A CA 1
ATOM 544 C C . ASN A 1 74 ? -10.626 5.022 -16.455 1.00 96.38 74 ASN A C 1
ATOM 546 O O . ASN A 1 74 ? -10.065 6.099 -16.313 1.00 96.38 74 ASN A O 1
ATOM 550 N N . LEU A 1 75 ? -11.152 4.658 -17.633 1.00 96.94 75 LEU A N 1
ATOM 551 C CA . LEU A 1 75 ? -11.227 5.507 -18.831 1.00 96.94 75 LEU A CA 1
ATOM 552 C C . LEU A 1 75 ? -12.612 6.156 -19.017 1.00 96.94 75 LEU A C 1
ATOM 554 O O . LEU A 1 75 ? -12.956 6.610 -20.108 1.00 96.94 75 LEU A O 1
ATOM 558 N N . CYS A 1 76 ? -13.466 6.131 -17.994 1.00 97.62 76 CYS A N 1
ATOM 559 C CA . CYS A 1 76 ? -14.801 6.706 -18.073 1.00 97.62 76 CYS A CA 1
ATOM 560 C C . CYS A 1 76 ? -14.723 8.236 -18.271 1.00 97.62 76 CYS A C 1
ATOM 562 O O . CYS A 1 76 ? -14.200 8.920 -17.398 1.00 97.62 76 CYS A O 1
ATOM 564 N N . PRO A 1 77 ? -15.323 8.808 -19.336 1.00 95.12 77 PRO A N 1
ATOM 565 C CA . PRO A 1 77 ? -15.313 10.259 -19.576 1.00 95.12 77 PRO A CA 1
ATOM 566 C C . PRO A 1 77 ? -16.217 11.045 -18.610 1.00 95.12 77 PRO A C 1
ATOM 568 O O . PRO A 1 77 ? -16.279 12.265 -18.657 1.00 95.12 77 PRO A O 1
ATOM 571 N N . HIS A 1 78 ? -16.956 10.336 -17.758 1.00 94.75 78 HIS A N 1
ATOM 572 C CA . HIS A 1 78 ? -17.872 10.884 -16.758 1.00 94.75 78 HIS A CA 1
ATOM 573 C C . HIS A 1 78 ? -17.480 10.424 -15.349 1.00 94.75 78 HIS A C 1
ATOM 575 O O . HIS A 1 78 ? -18.344 10.219 -14.495 1.00 94.75 78 HIS A O 1
ATOM 581 N N . VAL A 1 79 ? -16.201 10.102 -15.147 1.00 93.88 79 VAL A N 1
ATOM 582 C CA . VAL A 1 79 ? -15.686 9.740 -13.828 1.00 93.88 79 VAL A CA 1
ATOM 583 C C . VAL A 1 79 ? -15.780 10.944 -12.894 1.00 93.88 79 VAL A C 1
ATOM 585 O O . VAL A 1 79 ? -15.541 12.076 -13.304 1.00 93.88 79 VAL A O 1
ATOM 588 N N . LYS A 1 80 ? -16.159 10.693 -11.644 1.00 92.00 80 LYS A N 1
ATOM 589 C CA . LYS A 1 80 ? -16.088 11.665 -10.554 1.00 92.00 80 LYS A CA 1
ATOM 590 C C . LYS A 1 80 ? -14.933 11.256 -9.653 1.00 92.00 80 LYS A C 1
ATOM 592 O O . LYS A 1 80 ? -15.059 10.264 -8.934 1.00 92.00 80 LYS A O 1
ATOM 597 N N . GLY A 1 81 ? -13.810 11.957 -9.777 1.00 89.69 81 GLY A N 1
ATOM 598 C CA . GLY A 1 81 ? -12.635 11.757 -8.934 1.00 89.69 81 GLY A CA 1
ATOM 599 C C . GLY A 1 81 ? -12.681 12.663 -7.711 1.00 89.69 81 GLY A C 1
ATOM 600 O O . GLY A 1 81 ? -13.045 13.830 -7.830 1.00 89.69 81 GLY A O 1
ATOM 601 N N . LEU A 1 82 ? -12.333 12.125 -6.545 1.00 92.06 82 LEU A N 1
ATOM 602 C CA . LEU A 1 82 ? -12.066 12.925 -5.349 1.00 92.06 82 LEU A CA 1
ATOM 603 C C . LEU A 1 82 ? -10.918 13.914 -5.618 1.00 92.06 82 LEU A C 1
ATOM 605 O O . LEU A 1 82 ? -9.993 13.584 -6.356 1.00 92.06 82 LEU A O 1
ATOM 609 N N . ALA A 1 83 ? -10.986 15.103 -5.011 1.00 91.12 83 ALA A N 1
ATOM 610 C CA . ALA A 1 83 ? -10.004 16.181 -5.183 1.00 91.12 83 ALA A CA 1
ATOM 611 C C . ALA A 1 83 ? -9.802 16.615 -6.654 1.00 91.12 83 ALA A C 1
ATOM 613 O O . ALA A 1 83 ? -8.700 16.961 -7.071 1.00 91.12 83 ALA A O 1
ATOM 614 N N . MET A 1 84 ? -10.877 16.603 -7.449 1.00 86.31 84 MET A N 1
ATOM 615 C CA . MET A 1 84 ? -10.905 17.108 -8.829 1.00 86.31 84 MET A CA 1
ATOM 616 C C . MET A 1 84 ? -11.917 18.258 -8.957 1.00 86.31 84 MET A C 1
ATOM 618 O O . MET A 1 84 ? -12.804 18.385 -8.107 1.00 86.31 84 MET A O 1
ATOM 622 N N . PRO A 1 85 ? -11.859 19.086 -10.020 1.00 84.81 85 PRO A N 1
ATOM 623 C CA . PRO A 1 85 ? -12.814 20.176 -10.206 1.00 84.81 85 PRO A CA 1
ATOM 624 C C . PRO A 1 85 ? -14.273 19.705 -10.095 1.00 84.81 85 PRO A C 1
ATOM 626 O O . PRO A 1 85 ? -14.723 18.813 -10.816 1.00 84.81 85 PRO A O 1
ATOM 629 N N . GLY A 1 86 ? -15.013 20.302 -9.158 1.00 85.31 86 GLY A N 1
ATOM 630 C CA . GLY A 1 86 ? -16.414 19.969 -8.884 1.00 85.31 86 GLY A CA 1
ATOM 631 C C . GLY A 1 86 ? -16.647 18.735 -8.001 1.00 85.31 86 GLY A C 1
ATOM 632 O O . GLY A 1 86 ? -17.800 18.329 -7.846 1.00 85.31 86 GLY A O 1
ATOM 633 N N . CYS A 1 87 ? -15.602 18.126 -7.433 1.00 89.44 87 CYS A N 1
ATOM 634 C CA . CYS A 1 87 ? -15.694 16.986 -6.520 1.00 89.44 87 CYS A CA 1
ATOM 635 C C . CYS A 1 87 ? -14.714 17.142 -5.346 1.00 89.44 87 CYS A C 1
ATOM 637 O O . CYS A 1 87 ? -13.503 17.011 -5.513 1.00 89.44 87 CYS A O 1
ATOM 639 N N . ASP A 1 88 ? -15.253 17.362 -4.145 1.00 93.69 88 ASP A N 1
ATOM 640 C CA . ASP A 1 88 ? -14.451 17.415 -2.922 1.00 93.69 88 ASP A CA 1
ATOM 641 C C . ASP A 1 88 ? -13.694 16.107 -2.674 1.00 93.69 88 ASP A C 1
ATOM 643 O O . ASP A 1 88 ? -14.215 15.005 -2.860 1.00 93.69 88 ASP A O 1
ATOM 647 N N . GLY A 1 89 ? -12.454 16.249 -2.224 1.00 94.50 89 GLY A N 1
ATOM 648 C CA . GLY A 1 89 ? -11.625 15.192 -1.679 1.00 94.50 89 GLY A CA 1
ATOM 649 C C . GLY A 1 89 ? -11.992 14.816 -0.248 1.00 94.50 89 GLY A C 1
ATOM 650 O O . GLY A 1 89 ? -12.922 15.343 0.370 1.00 94.50 89 GLY A O 1
ATOM 651 N N . HIS A 1 90 ? -11.248 13.863 0.299 1.00 94.12 90 HIS A N 1
ATOM 652 C CA . HIS A 1 90 ? -11.518 13.304 1.618 1.00 94.12 90 HIS A CA 1
ATOM 653 C C . HIS A 1 90 ? -10.562 13.790 2.715 1.00 94.12 90 HIS A C 1
ATOM 655 O O . HIS A 1 90 ? -10.556 13.205 3.797 1.00 94.12 90 HIS A O 1
ATOM 661 N N . LEU A 1 91 ? -9.789 14.866 2.504 1.00 95.94 91 LEU A N 1
ATOM 662 C CA . LEU A 1 91 ? -9.069 15.564 3.581 1.00 95.94 91 LEU A CA 1
ATOM 663 C C . LEU A 1 91 ? -10.052 16.363 4.461 1.00 95.94 91 LEU A C 1
ATOM 665 O O . LEU A 1 91 ? -10.000 17.582 4.597 1.00 95.94 91 LEU A O 1
ATOM 669 N N . THR A 1 92 ? -11.007 15.646 5.046 1.00 95.31 92 THR A N 1
ATOM 670 C CA . THR A 1 92 ? -12.135 16.155 5.824 1.00 95.31 92 THR A CA 1
ATOM 671 C C . THR A 1 92 ? -12.434 15.198 6.983 1.00 95.31 92 THR A C 1
ATOM 673 O O . THR A 1 92 ? -11.920 14.079 7.061 1.00 95.31 92 THR A O 1
ATOM 676 N N . ARG A 1 93 ? -13.296 15.597 7.928 1.00 95.44 93 ARG A N 1
ATOM 677 C CA . ARG A 1 93 ? -13.700 14.698 9.030 1.00 95.44 93 ARG A CA 1
ATOM 678 C C . ARG A 1 93 ? -14.611 13.565 8.545 1.00 95.44 93 ARG A C 1
ATOM 680 O O . ARG A 1 93 ? -14.486 12.427 9.009 1.00 95.44 93 ARG A O 1
ATOM 687 N N . THR A 1 94 ? -15.507 13.867 7.612 1.00 95.31 94 THR A N 1
ATOM 688 C CA . THR A 1 94 ? -16.524 12.957 7.071 1.00 95.31 94 THR A CA 1
ATOM 689 C C . THR A 1 94 ? -16.734 13.241 5.593 1.00 95.31 94 THR A C 1
ATOM 691 O O . THR A 1 94 ? -16.799 14.403 5.208 1.00 95.31 94 THR A O 1
ATOM 694 N N . PHE A 1 95 ? -16.937 12.193 4.802 1.00 94.06 95 PHE A N 1
ATOM 695 C CA . PHE A 1 95 ? -17.245 12.297 3.380 1.00 94.06 95 PHE A CA 1
ATOM 696 C C . PHE A 1 95 ? -18.253 11.207 2.986 1.00 94.06 95 PHE A C 1
ATOM 698 O O . PHE A 1 95 ? -18.512 10.287 3.770 1.00 94.06 95 PHE A O 1
ATOM 705 N N . VAL A 1 96 ? -18.834 11.323 1.793 1.00 94.38 96 VAL A N 1
ATOM 706 C CA . VAL A 1 96 ? -19.778 10.345 1.238 1.00 94.38 96 VAL A CA 1
ATOM 707 C C . VAL A 1 96 ? -19.146 9.688 0.020 1.00 94.38 96 VAL A C 1
ATOM 709 O O . VAL A 1 96 ? -18.619 10.379 -0.845 1.00 94.38 96 VAL A O 1
ATOM 712 N N . MET A 1 97 ? -19.249 8.362 -0.059 1.00 95.81 97 MET A N 1
ATOM 713 C CA . MET A 1 97 ? -18.718 7.573 -1.166 1.00 95.81 97 MET A CA 1
ATOM 714 C C . MET A 1 97 ? -19.704 6.508 -1.621 1.00 95.81 97 MET A C 1
ATOM 716 O O . MET A 1 97 ? -20.522 6.025 -0.833 1.00 95.81 97 MET A O 1
ATOM 720 N N . ALA A 1 98 ? -19.600 6.118 -2.889 1.00 96.06 98 ALA A N 1
ATOM 721 C CA . ALA A 1 98 ? -20.303 4.955 -3.401 1.00 96.06 98 ALA A CA 1
ATOM 722 C C . ALA A 1 98 ? -19.791 3.680 -2.705 1.00 96.06 98 ALA A C 1
ATOM 724 O O . ALA A 1 98 ? -18.588 3.447 -2.626 1.00 96.06 98 ALA A O 1
ATOM 725 N N . ALA A 1 99 ? -20.704 2.859 -2.179 1.00 97.88 99 ALA A N 1
ATOM 726 C CA . ALA A 1 99 ? -20.344 1.707 -1.348 1.00 97.88 99 ALA A CA 1
ATOM 727 C C . ALA A 1 99 ? -19.513 0.646 -2.091 1.00 97.88 99 ALA A C 1
ATOM 729 O O . ALA A 1 99 ? -18.717 -0.045 -1.469 1.00 97.88 99 ALA A O 1
ATOM 730 N N . ASP A 1 100 ? -19.678 0.531 -3.410 1.00 97.00 100 ASP A N 1
ATOM 731 C CA . ASP A 1 100 ? -18.905 -0.352 -4.292 1.00 97.00 100 ASP A CA 1
ATOM 732 C C . ASP A 1 100 ? -17.464 0.130 -4.546 1.00 97.00 100 ASP A C 1
ATOM 734 O O . ASP A 1 100 ? -16.677 -0.610 -5.123 1.00 97.00 100 ASP A O 1
ATOM 738 N N . PHE A 1 101 ? -17.110 1.330 -4.076 1.00 97.62 101 PHE A N 1
ATOM 739 C CA . PHE A 1 101 ? -15.761 1.914 -4.113 1.00 97.62 101 PHE A CA 1
ATOM 740 C C . PHE A 1 101 ? -15.154 2.061 -2.704 1.00 97.62 101 PHE A C 1
ATOM 742 O O . PHE A 1 101 ? -14.160 2.759 -2.499 1.00 97.62 101 PHE A O 1
ATOM 749 N N . CYS A 1 102 ? -15.764 1.398 -1.719 1.00 98.25 102 CYS A N 1
ATOM 750 C CA . CYS A 1 102 ? -15.274 1.291 -0.352 1.00 98.25 102 CYS A CA 1
ATOM 751 C C . CYS A 1 102 ? -14.925 -0.170 -0.069 1.00 98.25 102 CYS A C 1
ATOM 753 O O . CYS A 1 102 ? -15.804 -1.015 0.113 1.00 98.25 102 CYS A O 1
ATOM 755 N N . HIS A 1 103 ? -13.633 -0.464 -0.002 1.00 98.31 103 HIS A N 1
ATOM 756 C CA . HIS A 1 103 ? -13.115 -1.822 0.118 1.00 98.31 103 HIS A CA 1
ATOM 757 C C . HIS A 1 103 ? -12.856 -2.150 1.581 1.00 98.31 103 HIS A C 1
ATOM 759 O O . HIS A 1 103 ? -12.025 -1.508 2.222 1.00 98.31 103 HIS A O 1
ATOM 765 N N . LYS A 1 104 ? -13.570 -3.135 2.135 1.00 98.31 104 LYS A N 1
ATOM 766 C CA . LYS A 1 104 ? -13.409 -3.527 3.539 1.00 98.31 104 LYS A CA 1
ATOM 767 C C . LYS A 1 104 ? -11.981 -4.001 3.825 1.00 98.31 104 LYS A C 1
ATOM 769 O O . LYS A 1 104 ? -11.447 -4.858 3.127 1.00 98.31 104 LYS A O 1
ATOM 774 N N . VAL A 1 105 ? -11.404 -3.463 4.893 1.00 97.69 105 VAL A N 1
ATOM 775 C CA . VAL A 1 105 ? -10.021 -3.700 5.313 1.00 97.69 105 VAL A CA 1
ATOM 776 C C . VAL A 1 105 ? -9.979 -4.831 6.350 1.00 97.69 105 VAL A C 1
ATOM 778 O O . VAL A 1 105 ? -10.779 -4.807 7.289 1.00 97.69 105 VAL A O 1
ATOM 781 N N . PRO A 1 106 ? -9.071 -5.816 6.212 1.00 97.25 106 PRO A N 1
ATOM 782 C CA . PRO A 1 106 ? -8.834 -6.838 7.232 1.00 97.25 106 PRO A CA 1
ATOM 783 C C . PRO A 1 106 ? -8.315 -6.264 8.559 1.00 97.25 106 PRO A C 1
ATOM 785 O O . PRO A 1 106 ? -7.613 -5.256 8.581 1.00 97.25 106 PRO A O 1
ATOM 788 N N . ASP A 1 107 ? -8.586 -6.946 9.673 1.00 96.62 107 ASP A N 1
ATOM 789 C CA . ASP A 1 107 ? -8.217 -6.454 11.012 1.00 96.62 107 ASP A CA 1
ATOM 790 C C . ASP A 1 107 ? -6.700 -6.298 11.213 1.00 96.62 107 ASP A C 1
ATOM 792 O O . ASP A 1 107 ? -6.266 -5.443 11.982 1.00 96.62 107 ASP A O 1
ATOM 796 N N . ASN A 1 108 ? -5.891 -7.086 10.499 1.00 97.62 108 ASN A N 1
ATOM 797 C CA . ASN A 1 108 ? -4.429 -7.047 10.568 1.00 97.62 108 ASN A CA 1
ATOM 798 C C . ASN A 1 108 ? -3.786 -5.945 9.708 1.00 97.62 108 ASN A C 1
ATOM 800 O O . ASN A 1 108 ? -2.564 -5.850 9.692 1.00 97.62 108 ASN A O 1
ATOM 804 N N . VAL A 1 109 ? -4.578 -5.152 8.984 1.00 97.69 109 VAL A N 1
ATOM 805 C CA . VAL A 1 109 ? -4.100 -4.020 8.181 1.00 97.69 109 VAL A CA 1
ATOM 806 C C . VAL A 1 109 ? -4.419 -2.736 8.938 1.00 97.69 109 VAL A C 1
ATOM 808 O O . VAL A 1 109 ? -5.567 -2.508 9.319 1.00 97.69 109 VAL A O 1
ATOM 811 N N . SER A 1 110 ? -3.425 -1.889 9.188 1.00 98.19 110 SER A N 1
ATOM 812 C CA . SER A 1 110 ? -3.575 -0.598 9.873 1.00 98.19 110 SER A CA 1
ATOM 813 C C . SER A 1 110 ? -4.304 0.445 9.013 1.00 98.19 110 SER A C 1
ATOM 815 O O . SER A 1 110 ? -4.491 0.270 7.811 1.00 98.19 110 SER A O 1
ATOM 817 N N . ASP A 1 111 ? -4.764 1.544 9.621 1.00 97.75 111 ASP A N 1
ATOM 818 C CA . ASP A 1 111 ? -5.451 2.613 8.876 1.00 97.75 111 ASP A CA 1
ATOM 819 C C . ASP A 1 111 ? -4.514 3.301 7.866 1.00 97.75 111 ASP A C 1
ATOM 821 O O . ASP A 1 111 ? -4.976 3.741 6.812 1.00 97.75 111 ASP A O 1
ATOM 825 N N . GLY A 1 112 ? -3.210 3.342 8.152 1.00 96.88 112 GLY A N 1
ATOM 826 C CA . GLY A 1 112 ? -2.196 3.874 7.241 1.00 96.88 112 GLY A CA 1
ATOM 827 C C . GLY A 1 112 ? -1.948 2.962 6.053 1.00 96.88 112 GLY A C 1
ATOM 828 O O . GLY A 1 112 ? -2.005 3.417 4.916 1.00 96.88 112 GLY A O 1
ATOM 829 N N . GLU A 1 113 ? -1.776 1.661 6.289 1.00 96.94 113 GLU A N 1
ATOM 830 C CA . GLU A 1 113 ? -1.658 0.677 5.204 1.00 96.94 113 GLU A CA 1
ATOM 831 C C . GLU A 1 113 ? -2.920 0.638 4.333 1.00 96.94 113 GLU A C 1
ATOM 833 O O . GLU A 1 113 ? -2.828 0.507 3.116 1.00 96.94 113 GLU A O 1
ATOM 838 N N . ALA A 1 114 ? -4.102 0.819 4.930 1.00 98.00 114 ALA A N 1
ATOM 839 C CA . ALA A 1 114 ? -5.347 0.936 4.180 1.00 98.00 114 ALA A CA 1
ATOM 840 C C . ALA A 1 114 ? -5.405 2.198 3.305 1.00 98.00 114 ALA A C 1
ATOM 842 O O . ALA A 1 114 ? -5.925 2.134 2.194 1.00 98.00 114 ALA A O 1
ATOM 843 N N . ALA A 1 115 ? -4.877 3.335 3.771 1.00 97.44 115 ALA A N 1
ATOM 844 C CA . ALA A 1 115 ? -4.801 4.556 2.964 1.00 97.44 115 ALA A CA 1
ATOM 845 C C . ALA A 1 115 ? -3.826 4.400 1.781 1.00 97.44 115 ALA A C 1
ATOM 847 O O . ALA A 1 115 ? -4.099 4.905 0.697 1.00 97.44 115 ALA A O 1
ATOM 848 N N . MET A 1 116 ? -2.760 3.608 1.952 1.00 97.06 116 MET A N 1
ATOM 849 C CA . MET A 1 116 ? -1.805 3.258 0.890 1.00 97.06 116 MET A CA 1
ATOM 850 C C . MET A 1 116 ? -2.392 2.360 -0.212 1.00 97.06 116 MET A C 1
ATOM 852 O O . MET A 1 116 ? -1.716 2.101 -1.208 1.00 97.06 116 MET A O 1
ATOM 856 N N . ALA A 1 117 ? -3.628 1.868 -0.069 1.00 97.44 117 ALA A N 1
ATOM 857 C CA . ALA A 1 117 ? -4.259 1.018 -1.077 1.00 97.44 117 ALA A CA 1
ATOM 858 C C . ALA A 1 117 ? -4.426 1.728 -2.430 1.00 97.44 117 ALA A C 1
ATOM 860 O O . ALA A 1 117 ? -4.276 1.081 -3.465 1.00 97.44 117 ALA A O 1
ATOM 861 N N . GLU A 1 118 ? -4.699 3.036 -2.427 1.00 97.56 118 GLU A N 1
ATOM 862 C CA . GLU A 1 118 ? -4.824 3.840 -3.649 1.00 97.56 118 GLU A CA 1
ATOM 863 C C . GLU A 1 118 ? -3.498 3.885 -4.431 1.00 97.56 118 GLU A C 1
ATOM 865 O O . GLU A 1 118 ? -3.463 3.344 -5.544 1.00 97.56 118 GLU A O 1
ATOM 870 N N . PRO A 1 119 ? -2.374 4.365 -3.857 1.00 97.50 119 PRO A N 1
ATOM 871 C CA . PRO A 1 119 ? -1.132 4.448 -4.618 1.00 97.50 119 PRO A CA 1
ATOM 872 C C . PRO A 1 119 ? -0.566 3.053 -4.921 1.00 97.50 119 PRO A C 1
ATOM 874 O O . PRO A 1 119 ? 0.064 2.837 -5.959 1.00 97.50 119 PRO A O 1
ATOM 877 N N . MET A 1 120 ? -0.847 2.051 -4.076 1.00 97.62 120 MET A N 1
ATOM 878 C CA . MET A 1 120 ? -0.520 0.655 -4.379 1.00 97.62 120 MET A CA 1
ATOM 879 C C . MET A 1 120 ? -1.284 0.145 -5.611 1.00 97.62 120 MET A C 1
ATOM 881 O O . MET A 1 120 ? -0.708 -0.562 -6.441 1.00 97.62 120 MET A O 1
ATOM 885 N N . ALA A 1 121 ? -2.560 0.508 -5.780 1.00 97.94 121 ALA A N 1
ATOM 886 C CA . ALA A 1 121 ? -3.343 0.123 -6.953 1.00 97.94 121 ALA A CA 1
ATOM 887 C C . ALA A 1 121 ? -2.764 0.717 -8.249 1.00 97.94 121 ALA A C 1
ATOM 889 O O . ALA A 1 121 ? -2.760 0.032 -9.279 1.00 97.94 121 ALA A O 1
ATOM 890 N N . VAL A 1 122 ? -2.195 1.930 -8.200 1.00 98.00 122 VAL A N 1
ATOM 891 C CA . VAL A 1 122 ? -1.445 2.525 -9.322 1.00 98.00 122 VAL A CA 1
ATOM 892 C C . VAL A 1 122 ? -0.264 1.634 -9.712 1.00 98.00 122 VAL A C 1
ATOM 894 O O . VAL A 1 122 ? -0.121 1.269 -10.884 1.00 98.00 122 VAL A O 1
ATOM 897 N N . SER A 1 123 ? 0.543 1.202 -8.741 1.00 97.88 123 SER A N 1
ATOM 898 C CA . SER A 1 123 ? 1.681 0.307 -8.980 1.00 97.88 123 SER A CA 1
ATOM 899 C C . SER A 1 123 ? 1.260 -1.074 -9.487 1.00 97.88 123 SER A C 1
ATOM 901 O O . SER A 1 123 ? 1.878 -1.605 -10.419 1.00 97.88 123 SER A O 1
ATOM 903 N N . VAL A 1 124 ? 0.173 -1.645 -8.957 1.00 98.12 124 VAL A N 1
ATOM 904 C CA . VAL A 1 124 ? -0.433 -2.894 -9.451 1.00 98.12 124 VAL A CA 1
ATOM 905 C C . VAL A 1 124 ? -0.868 -2.758 -10.904 1.00 98.12 124 VAL A C 1
ATOM 907 O O . VAL A 1 124 ? -0.568 -3.638 -11.715 1.00 98.12 124 VAL A O 1
ATOM 910 N N . GLN A 1 125 ? -1.518 -1.653 -11.261 1.00 97.94 125 GLN A N 1
ATOM 911 C CA . GLN A 1 125 ? -1.952 -1.396 -12.626 1.00 97.94 125 GLN A CA 1
ATOM 912 C C . GLN A 1 125 ? -0.767 -1.190 -13.577 1.00 97.94 125 GLN A C 1
ATOM 914 O O . GLN A 1 125 ? -0.773 -1.742 -14.679 1.00 97.94 125 GLN A O 1
ATOM 919 N N . ALA A 1 126 ? 0.258 -0.437 -13.169 1.00 97.69 126 ALA A N 1
ATOM 920 C CA . ALA A 1 126 ? 1.459 -0.200 -13.970 1.00 97.69 126 ALA A CA 1
ATOM 921 C C . ALA A 1 126 ? 2.169 -1.516 -14.317 1.00 97.69 126 ALA A C 1
ATOM 923 O O . ALA A 1 126 ? 2.438 -1.806 -15.481 1.00 97.69 126 ALA A O 1
ATOM 924 N N . THR A 1 127 ? 2.383 -2.360 -13.312 1.00 97.12 127 THR A N 1
ATOM 925 C CA . THR A 1 127 ? 3.026 -3.672 -13.462 1.00 97.12 127 THR A CA 1
ATOM 926 C C . THR A 1 127 ? 2.171 -4.673 -14.250 1.00 97.12 127 THR A C 1
ATOM 928 O O . THR A 1 127 ? 2.709 -5.396 -15.086 1.00 97.12 127 THR A O 1
ATOM 931 N N . ASN A 1 128 ? 0.841 -4.672 -14.077 1.00 96.88 128 ASN A N 1
ATOM 932 C CA . ASN A 1 128 ? -0.070 -5.468 -14.913 1.00 96.88 128 ASN A CA 1
ATOM 933 C C . ASN A 1 128 ? 0.011 -5.057 -16.388 1.00 96.88 128 ASN A C 1
ATOM 935 O O . ASN A 1 128 ? 0.115 -5.908 -17.269 1.00 96.88 128 ASN A O 1
ATOM 939 N N . ARG A 1 129 ? -0.017 -3.750 -16.671 1.00 96.94 129 ARG A N 1
ATOM 940 C CA . ARG A 1 129 ? 0.089 -3.224 -18.040 1.00 96.94 129 ARG A CA 1
ATOM 941 C C . ARG A 1 129 ? 1.467 -3.451 -18.653 1.00 96.94 129 ARG A C 1
ATOM 943 O O . ARG A 1 129 ? 1.550 -3.655 -19.859 1.00 96.94 129 ARG A O 1
ATOM 950 N N . GLY A 1 130 ? 2.516 -3.420 -17.834 1.00 96.12 130 GLY A N 1
ATOM 951 C CA . GLY A 1 130 ? 3.883 -3.752 -18.233 1.00 96.12 130 GLY A CA 1
ATOM 952 C C . GLY A 1 130 ? 4.107 -5.245 -18.483 1.00 96.12 130 GLY A C 1
ATOM 953 O O . GLY A 1 130 ? 5.154 -5.610 -19.001 1.00 96.12 130 GLY A O 1
ATOM 954 N N . GLY A 1 131 ? 3.142 -6.107 -18.138 1.00 96.75 131 GLY A N 1
ATOM 955 C CA . GLY A 1 131 ? 3.264 -7.554 -18.318 1.00 96.75 131 GLY A CA 1
ATOM 956 C C . GLY A 1 131 ? 4.326 -8.192 -17.421 1.00 96.75 131 GLY A C 1
ATOM 957 O O . GLY A 1 131 ? 4.889 -9.217 -17.801 1.00 96.75 131 GLY A O 1
ATOM 958 N N . VAL A 1 132 ? 4.596 -7.583 -16.260 1.00 97.12 132 VAL A N 1
ATOM 959 C CA . VAL A 1 132 ? 5.622 -8.034 -15.312 1.00 97.12 132 VAL A CA 1
ATOM 960 C C . VAL A 1 132 ? 5.293 -9.432 -14.800 1.00 97.12 132 VAL A C 1
ATOM 962 O O . VAL A 1 132 ? 4.203 -9.668 -14.267 1.00 97.12 132 VAL A O 1
ATOM 965 N N . LYS A 1 133 ? 6.254 -10.345 -14.917 1.00 95.62 133 LYS A N 1
ATOM 966 C CA . LYS A 1 133 ? 6.144 -11.742 -14.491 1.00 95.62 133 LYS A CA 1
ATOM 967 C C . LYS A 1 133 ? 7.420 -12.225 -13.801 1.00 95.62 133 LYS A C 1
ATOM 969 O O . LYS A 1 133 ? 8.479 -11.607 -13.886 1.00 95.62 133 LYS A O 1
ATOM 974 N N . MET A 1 134 ? 7.305 -13.358 -13.113 1.00 95.94 134 MET A N 1
ATOM 975 C CA . MET A 1 134 ? 8.439 -14.047 -12.499 1.00 95.94 134 MET A CA 1
ATOM 976 C C . MET A 1 134 ? 9.559 -14.280 -13.526 1.00 95.94 134 MET A C 1
ATOM 978 O O . MET A 1 134 ? 9.295 -14.696 -14.655 1.00 95.94 134 MET A O 1
ATOM 982 N N . GLY A 1 135 ? 10.802 -14.027 -13.114 1.00 92.38 135 GLY A N 1
ATOM 983 C CA . GLY A 1 135 ? 11.992 -14.175 -13.957 1.00 92.38 135 GLY A CA 1
ATOM 984 C C . GLY A 1 135 ? 12.322 -12.974 -14.850 1.00 92.38 135 GLY A C 1
ATOM 985 O O . GLY A 1 135 ? 13.378 -12.983 -15.479 1.00 92.38 135 GLY A O 1
ATOM 986 N N . ASP A 1 136 ? 11.477 -11.939 -14.900 1.00 96.25 136 ASP A N 1
ATOM 987 C CA . ASP A 1 136 ? 11.833 -10.691 -15.577 1.00 96.25 136 ASP A CA 1
ATOM 988 C C . ASP A 1 136 ? 12.962 -9.949 -14.830 1.00 96.25 136 ASP A C 1
ATOM 990 O O . ASP A 1 136 ? 13.144 -10.099 -13.619 1.00 96.25 136 ASP A O 1
ATOM 994 N N . THR A 1 137 ? 13.685 -9.092 -15.554 1.00 95.69 137 THR A N 1
ATOM 995 C CA . THR A 1 137 ? 14.582 -8.079 -14.978 1.00 95.69 137 THR A CA 1
ATOM 996 C C . THR A 1 137 ? 13.952 -6.712 -15.194 1.00 95.69 137 THR A C 1
ATOM 998 O O . THR A 1 137 ? 13.706 -6.319 -16.335 1.00 95.69 137 THR A O 1
ATOM 1001 N N . ILE A 1 138 ? 13.686 -5.985 -14.111 1.00 97.06 138 ILE A N 1
ATOM 1002 C CA . ILE A 1 138 ? 12.921 -4.735 -14.141 1.00 97.06 138 ILE A CA 1
ATOM 1003 C C . ILE A 1 138 ? 13.822 -3.548 -13.801 1.00 97.06 138 ILE A C 1
ATOM 1005 O O . ILE A 1 138 ? 14.550 -3.578 -12.810 1.00 97.06 138 ILE A O 1
ATOM 1009 N N . LEU A 1 139 ? 13.729 -2.488 -14.605 1.00 95.88 139 LEU A N 1
ATOM 1010 C CA . LEU A 1 139 ? 14.261 -1.164 -14.293 1.00 95.88 139 LEU A CA 1
ATOM 1011 C C . LEU A 1 139 ? 13.103 -0.241 -13.894 1.00 95.88 139 LEU A C 1
ATOM 1013 O O . LEU A 1 139 ? 12.138 -0.100 -14.644 1.00 95.88 139 LEU A O 1
ATOM 1017 N N . ILE A 1 140 ? 13.215 0.396 -12.733 1.00 94.69 140 ILE A N 1
ATOM 1018 C CA . ILE A 1 140 ? 12.302 1.430 -12.246 1.00 94.69 140 ILE A CA 1
ATOM 1019 C C . ILE A 1 140 ? 13.053 2.760 -12.255 1.00 94.69 140 ILE A C 1
ATOM 1021 O O . ILE A 1 140 ? 14.091 2.898 -11.612 1.00 94.69 140 ILE A O 1
ATOM 1025 N N . CYS A 1 141 ? 12.522 3.741 -12.977 1.00 93.94 141 CYS A N 1
ATOM 1026 C CA . CYS A 1 141 ? 13.068 5.093 -13.005 1.00 93.94 141 CYS A CA 1
ATOM 1027 C C . CYS A 1 141 ? 12.288 5.963 -12.009 1.00 93.94 141 CYS A C 1
ATOM 1029 O O . CYS A 1 141 ? 11.114 6.247 -12.236 1.00 93.94 141 CYS A O 1
ATOM 1031 N N . GLY A 1 142 ? 12.938 6.348 -10.916 1.00 90.50 142 GLY A N 1
ATOM 1032 C CA . GLY A 1 142 ? 12.372 7.040 -9.764 1.00 90.50 142 GLY A CA 1
ATOM 1033 C C . GLY A 1 142 ? 12.259 6.117 -8.547 1.00 90.50 142 GLY A C 1
ATOM 1034 O O . GLY A 1 142 ? 11.651 5.051 -8.609 1.00 90.50 142 GLY A O 1
ATOM 1035 N N . ALA A 1 143 ? 12.825 6.550 -7.430 1.00 90.25 143 ALA A N 1
ATOM 1036 C CA . ALA A 1 143 ? 12.778 5.987 -6.085 1.00 90.25 143 ALA A CA 1
ATOM 1037 C C . ALA A 1 143 ? 11.835 6.775 -5.152 1.00 90.25 143 ALA A C 1
ATOM 1039 O O . ALA A 1 143 ? 11.819 6.542 -3.943 1.00 90.25 143 ALA A O 1
ATOM 1040 N N . GLY A 1 144 ? 11.003 7.664 -5.704 1.00 89.25 144 GLY A N 1
ATOM 1041 C CA . GLY A 1 144 ? 9.861 8.246 -4.998 1.00 89.25 144 GLY A CA 1
ATOM 1042 C C . GLY A 1 144 ? 8.783 7.207 -4.629 1.00 89.25 144 GLY A C 1
ATOM 1043 O O . GLY A 1 144 ? 8.896 6.026 -4.981 1.00 89.25 144 GLY A O 1
ATOM 1044 N N . PRO A 1 145 ? 7.685 7.624 -3.966 1.00 91.31 145 PRO A N 1
ATOM 1045 C CA . PRO A 1 145 ? 6.669 6.713 -3.427 1.00 91.31 145 PRO A CA 1
ATOM 1046 C C . PRO A 1 145 ? 6.135 5.689 -4.440 1.00 91.31 145 PRO A C 1
ATOM 1048 O O . PRO A 1 145 ? 6.109 4.492 -4.157 1.00 91.31 145 PRO A O 1
ATOM 1051 N N . ILE A 1 146 ? 5.792 6.128 -5.656 1.00 94.94 146 ILE A N 1
ATOM 1052 C CA . ILE A 1 146 ? 5.293 5.243 -6.723 1.00 94.94 146 ILE A CA 1
ATOM 1053 C C . ILE A 1 146 ? 6.361 4.246 -7.187 1.00 94.94 146 ILE A C 1
ATOM 1055 O O . ILE A 1 146 ? 6.048 3.083 -7.436 1.00 94.94 146 ILE A O 1
ATOM 1059 N N . GLY A 1 147 ? 7.622 4.672 -7.280 1.00 93.81 147 GLY A N 1
ATOM 1060 C CA . GLY A 1 147 ? 8.738 3.804 -7.651 1.00 93.81 147 GLY A CA 1
ATOM 1061 C C . GLY A 1 147 ? 8.958 2.682 -6.640 1.00 93.81 147 GLY A C 1
ATOM 1062 O O . GLY A 1 147 ? 9.057 1.510 -7.010 1.00 93.81 147 GLY A O 1
ATOM 1063 N N . LEU A 1 148 ? 8.928 3.021 -5.348 1.00 92.88 148 LEU A N 1
ATOM 1064 C CA . LEU A 1 148 ? 9.038 2.051 -4.258 1.00 92.88 148 LEU A CA 1
ATOM 1065 C C . LEU A 1 148 ? 7.846 1.087 -4.221 1.00 92.88 148 LEU A C 1
ATOM 1067 O O . LEU A 1 148 ? 8.032 -0.119 -4.059 1.00 92.88 148 LEU A O 1
ATOM 1071 N N . LEU A 1 149 ? 6.623 1.574 -4.433 1.00 95.50 149 LEU A N 1
ATOM 1072 C CA . LEU A 1 149 ? 5.440 0.716 -4.523 1.00 95.50 149 LEU A CA 1
ATOM 1073 C C . LEU A 1 149 ? 5.497 -0.199 -5.757 1.00 95.50 149 LEU A C 1
ATOM 1075 O O . LEU A 1 149 ? 5.185 -1.388 -5.662 1.00 95.50 149 LEU A O 1
ATOM 1079 N N . CYS A 1 150 ? 5.986 0.291 -6.899 1.00 96.50 150 CYS A N 1
ATOM 1080 C CA . CYS A 1 150 ? 6.251 -0.532 -8.080 1.00 96.50 150 CYS A CA 1
ATOM 1081 C C . CYS A 1 150 ? 7.277 -1.629 -7.780 1.00 96.50 150 CYS A C 1
ATOM 1083 O O . CYS A 1 150 ? 7.049 -2.778 -8.160 1.00 96.50 150 CYS A O 1
ATOM 1085 N N . MET A 1 151 ? 8.350 -1.324 -7.044 1.00 95.56 151 MET A N 1
ATOM 1086 C CA . MET A 1 151 ? 9.320 -2.325 -6.588 1.00 95.56 151 MET A CA 1
ATOM 1087 C C . MET A 1 151 ? 8.648 -3.387 -5.718 1.00 95.56 151 MET A C 1
ATOM 1089 O O . MET A 1 151 ? 8.802 -4.577 -5.997 1.00 95.56 151 MET A O 1
ATOM 1093 N N . LEU A 1 152 ? 7.875 -2.983 -4.704 1.00 95.00 152 LEU A N 1
ATOM 1094 C CA . LEU A 1 152 ? 7.142 -3.913 -3.838 1.00 95.00 152 LEU A CA 1
ATOM 1095 C C . LEU A 1 152 ? 6.203 -4.804 -4.650 1.00 95.00 152 LEU A C 1
ATOM 1097 O O . LEU A 1 152 ? 6.155 -6.015 -4.443 1.00 95.00 152 LEU A O 1
ATOM 1101 N N . THR A 1 153 ? 5.515 -4.231 -5.636 1.00 96.62 153 THR A N 1
ATOM 1102 C CA . THR A 1 153 ? 4.596 -4.992 -6.483 1.00 96.62 153 THR A CA 1
ATOM 1103 C C . THR A 1 153 ? 5.327 -5.927 -7.459 1.00 96.62 153 THR A C 1
ATOM 1105 O O . THR A 1 153 ? 4.806 -6.989 -7.800 1.00 96.62 153 THR A O 1
ATOM 1108 N N . CYS A 1 154 ? 6.538 -5.576 -7.908 1.00 96.00 154 CYS A N 1
ATOM 1109 C CA . CYS A 1 154 ? 7.405 -6.479 -8.675 1.00 96.00 154 CYS A CA 1
ATOM 1110 C C . CYS A 1 154 ? 7.877 -7.645 -7.799 1.00 96.00 154 CYS A C 1
ATOM 1112 O O . CYS A 1 154 ? 7.754 -8.803 -8.200 1.00 96.00 154 CYS A O 1
ATOM 1114 N N . LYS A 1 155 ? 8.334 -7.359 -6.573 1.00 94.19 155 LYS A N 1
ATOM 1115 C CA . LYS A 1 155 ? 8.730 -8.387 -5.601 1.00 94.19 155 LYS A CA 1
ATOM 1116 C C . LYS A 1 155 ? 7.578 -9.338 -5.275 1.00 94.19 155 LYS A C 1
ATOM 1118 O O . LYS A 1 155 ? 7.768 -10.549 -5.314 1.00 94.19 155 LYS A O 1
ATOM 1123 N N . ALA A 1 156 ? 6.372 -8.814 -5.056 1.00 94.12 156 ALA A N 1
ATOM 1124 C CA . ALA A 1 156 ? 5.173 -9.620 -4.823 1.00 94.12 156 ALA A CA 1
ATOM 1125 C C . ALA A 1 156 ? 4.806 -10.535 -6.012 1.00 94.12 156 ALA A C 1
ATOM 1127 O O . ALA A 1 156 ? 4.147 -11.553 -5.820 1.00 94.12 156 ALA A O 1
ATOM 1128 N N . ARG A 1 157 ? 5.252 -10.206 -7.233 1.00 95.00 157 ARG A N 1
ATOM 1129 C CA . ARG A 1 157 ? 5.095 -11.041 -8.439 1.00 95.00 157 ARG A CA 1
ATOM 1130 C C . ARG A 1 157 ? 6.241 -12.031 -8.677 1.00 95.00 157 ARG A C 1
ATOM 1132 O O . ARG A 1 157 ? 6.256 -12.689 -9.714 1.00 95.00 157 ARG A O 1
ATOM 1139 N N . GLY A 1 158 ? 7.187 -12.149 -7.746 1.00 92.94 158 GLY A N 1
ATOM 1140 C CA . GLY A 1 158 ? 8.320 -13.070 -7.865 1.00 92.94 158 GLY A CA 1
ATOM 1141 C C . GLY A 1 158 ? 9.435 -12.568 -8.785 1.00 92.94 158 GLY A C 1
ATOM 1142 O O . GLY A 1 158 ? 10.171 -13.369 -9.352 1.00 92.94 158 GLY A O 1
ATOM 1143 N N . VAL A 1 159 ? 9.549 -11.253 -8.983 1.00 94.56 159 VAL A N 1
ATOM 1144 C CA . VAL A 1 159 ? 10.689 -10.663 -9.695 1.00 94.56 159 VAL A CA 1
ATOM 1145 C C . VAL A 1 159 ? 11.880 -10.565 -8.744 1.00 94.56 159 VAL A C 1
ATOM 1147 O O . VAL A 1 159 ? 11.843 -9.828 -7.755 1.00 94.56 159 VAL A O 1
ATOM 1150 N N . ASP A 1 160 ? 12.967 -11.260 -9.063 1.00 88.00 160 ASP A N 1
ATOM 1151 C CA . ASP A 1 160 ? 14.185 -11.209 -8.253 1.00 88.00 160 ASP A CA 1
ATOM 1152 C C . ASP A 1 160 ? 15.036 -9.979 -8.582 1.00 88.00 160 ASP A C 1
ATOM 1154 O O . ASP A 1 160 ? 15.434 -9.241 -7.674 1.00 88.00 160 ASP A O 1
ATOM 1158 N N . ALA A 1 161 ? 15.250 -9.712 -9.872 1.00 87.25 161 ALA A N 1
ATOM 1159 C CA . ALA A 1 161 ? 16.107 -8.639 -10.357 1.00 87.25 161 ALA A CA 1
ATOM 1160 C C . ALA A 1 161 ? 15.313 -7.342 -10.588 1.00 87.25 161 ALA A C 1
ATOM 1162 O O . ALA A 1 161 ? 14.746 -7.119 -11.657 1.00 87.25 161 ALA A O 1
ATOM 1163 N N . VAL A 1 162 ? 15.296 -6.468 -9.579 1.00 92.12 162 VAL A N 1
ATOM 1164 C CA . VAL A 1 162 ? 14.738 -5.111 -9.678 1.00 92.12 162 VAL A CA 1
ATOM 1165 C C . VAL A 1 162 ? 15.860 -4.102 -9.461 1.00 92.12 162 VAL A C 1
ATOM 1167 O O . VAL A 1 162 ? 16.501 -4.109 -8.413 1.00 92.12 162 VAL A O 1
ATOM 1170 N N . CYS A 1 163 ? 16.089 -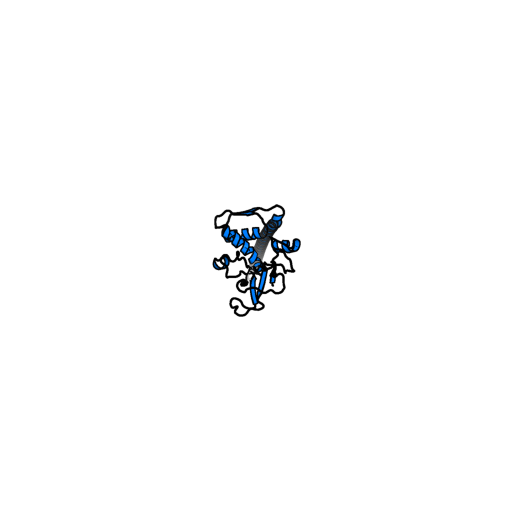3.241 -10.446 1.00 91.62 163 CYS A N 1
ATOM 1171 C CA . CYS A 1 163 ? 16.982 -2.093 -10.356 1.00 91.62 163 CYS A CA 1
ATOM 1172 C C . CYS A 1 163 ? 16.138 -0.819 -10.274 1.00 91.62 163 CYS A C 1
ATOM 1174 O O . CYS A 1 163 ? 15.191 -0.668 -11.045 1.00 91.62 163 CYS A O 1
ATOM 1176 N N . ILE A 1 164 ? 16.478 0.090 -9.362 1.00 91.00 164 ILE A N 1
ATOM 1177 C CA . ILE A 1 164 ? 15.852 1.411 -9.268 1.00 91.00 164 ILE A CA 1
ATOM 1178 C C . ILE A 1 164 ? 16.930 2.462 -9.493 1.00 91.00 164 ILE A C 1
ATOM 1180 O O . ILE A 1 164 ? 17.995 2.393 -8.882 1.00 91.00 164 ILE A O 1
ATOM 1184 N N . THR A 1 165 ? 16.649 3.429 -10.358 1.00 89.75 165 THR A N 1
ATOM 1185 C CA . THR A 1 165 ? 17.517 4.583 -10.608 1.00 89.75 165 THR A CA 1
ATOM 1186 C C . THR A 1 165 ? 16.792 5.853 -10.211 1.00 89.75 165 THR A C 1
ATOM 1188 O O . THR A 1 165 ? 15.640 6.019 -10.595 1.00 89.75 165 THR A O 1
ATOM 1191 N N . ASP A 1 166 ? 17.461 6.762 -9.519 1.00 87.38 166 ASP A N 1
ATOM 1192 C CA . ASP A 1 166 ? 16.949 8.103 -9.231 1.00 87.38 166 ASP A CA 1
ATOM 1193 C C . ASP A 1 166 ? 18.120 9.095 -9.176 1.00 87.38 166 ASP A C 1
ATOM 1195 O O . ASP A 1 166 ? 19.291 8.697 -9.223 1.00 87.38 166 ASP A O 1
ATOM 1199 N N . GLU A 1 167 ? 17.819 10.383 -9.078 1.00 81.31 167 GLU A N 1
ATOM 1200 C CA . GLU A 1 167 ? 18.801 11.405 -8.767 1.00 81.31 167 GLU A CA 1
ATOM 1201 C C . GLU A 1 167 ? 19.324 11.226 -7.334 1.00 81.31 167 GLU A C 1
ATOM 1203 O O . GLU A 1 167 ? 18.636 10.751 -6.426 1.00 81.31 167 GLU A O 1
ATOM 1208 N N . LYS A 1 168 ? 20.594 11.591 -7.119 1.00 64.81 168 LYS A N 1
ATOM 1209 C CA . LYS A 1 168 ? 21.319 11.297 -5.872 1.00 64.81 168 LYS A CA 1
ATOM 1210 C C . LYS A 1 168 ? 20.604 11.822 -4.620 1.00 64.81 168 LYS A C 1
ATOM 1212 O O . LYS A 1 168 ? 20.689 11.173 -3.585 1.00 64.81 168 LYS A O 1
ATOM 1217 N N . ASN A 1 169 ? 19.930 12.965 -4.721 1.00 62.47 169 ASN A N 1
ATOM 1218 C CA . ASN A 1 169 ? 19.274 13.619 -3.587 1.00 62.47 169 ASN A CA 1
ATOM 1219 C C . ASN A 1 169 ? 17.922 12.976 -3.223 1.00 62.47 169 ASN A C 1
ATOM 1221 O O . ASN A 1 169 ? 17.509 13.047 -2.072 1.00 62.47 169 ASN A O 1
ATOM 1225 N N . ASP A 1 170 ? 17.266 12.292 -4.164 1.00 59.06 170 ASP A N 1
ATOM 1226 C CA . ASP A 1 170 ? 15.943 11.689 -3.947 1.00 59.06 170 ASP A CA 1
ATOM 1227 C C . ASP A 1 170 ? 16.036 10.220 -3.485 1.00 59.06 170 ASP A C 1
ATOM 1229 O O . ASP A 1 170 ? 15.100 9.661 -2.909 1.00 59.06 170 ASP A O 1
ATOM 1233 N N . CYS A 1 171 ? 17.219 9.604 -3.614 1.00 55.62 171 CYS A N 1
ATOM 1234 C CA . CYS A 1 171 ? 17.534 8.286 -3.048 1.00 55.62 171 CYS A CA 1
ATOM 1235 C C . CYS A 1 171 ? 17.684 8.276 -1.512 1.00 55.62 171 CYS A C 1
ATOM 1237 O O . CYS A 1 171 ? 17.872 7.202 -0.924 1.00 55.62 171 CYS A O 1
ATOM 1239 N N . ASP A 1 172 ? 17.638 9.429 -0.841 1.00 56.56 172 ASP A N 1
ATOM 1240 C CA . ASP A 1 172 ? 17.887 9.533 0.601 1.00 56.56 172 ASP A CA 1
ATOM 1241 C C . ASP A 1 172 ? 16.884 8.709 1.414 1.00 56.56 172 ASP A C 1
ATOM 1243 O O . ASP A 1 172 ? 17.268 8.044 2.375 1.00 56.56 172 ASP A O 1
ATOM 1247 N N . PHE A 1 173 ? 15.622 8.631 0.983 1.00 59.06 173 PHE A N 1
ATOM 1248 C CA . PHE A 1 173 ? 14.605 7.809 1.648 1.00 59.06 173 PHE A CA 1
ATOM 1249 C C . PHE A 1 173 ? 14.953 6.316 1.632 1.00 59.06 173 PHE A C 1
ATOM 1251 O O . PHE A 1 173 ? 14.839 5.624 2.648 1.00 59.06 173 PHE A O 1
ATOM 1258 N N . MET A 1 174 ? 15.424 5.815 0.488 1.00 58.41 174 MET A N 1
ATOM 1259 C CA . MET A 1 174 ? 15.834 4.419 0.342 1.00 58.41 174 MET A CA 1
ATOM 1260 C C . MET A 1 174 ? 17.136 4.148 1.105 1.00 58.41 174 MET A C 1
ATOM 1262 O O . MET A 1 174 ? 17.273 3.111 1.752 1.00 58.41 174 MET A O 1
ATOM 1266 N N . THR A 1 175 ? 18.050 5.120 1.126 1.00 58.34 175 THR A N 1
ATOM 1267 C CA . THR A 1 175 ? 19.282 5.071 1.924 1.00 58.34 175 THR A CA 1
ATOM 1268 C C . THR A 1 175 ? 18.981 5.032 3.423 1.00 58.34 175 THR A C 1
ATOM 1270 O O . THR A 1 175 ? 19.573 4.226 4.141 1.00 58.34 175 THR A O 1
ATOM 1273 N N . ILE A 1 176 ? 18.021 5.826 3.907 1.00 59.47 176 ILE A N 1
ATOM 1274 C CA . ILE A 1 176 ? 17.561 5.822 5.303 1.00 59.47 176 ILE A CA 1
ATOM 1275 C C . ILE A 1 176 ? 16.892 4.490 5.648 1.00 59.47 176 ILE A C 1
ATOM 1277 O O . ILE A 1 176 ? 17.186 3.919 6.699 1.00 59.47 176 ILE A O 1
ATOM 1281 N N . ALA A 1 177 ? 16.031 3.957 4.776 1.00 59.72 177 ALA A N 1
ATOM 1282 C CA . ALA A 1 177 ? 15.366 2.675 5.005 1.00 59.72 177 ALA A CA 1
ATOM 1283 C C . ALA A 1 177 ? 16.374 1.517 5.090 1.00 59.72 177 ALA A C 1
ATOM 1285 O O . ALA A 1 177 ? 16.343 0.738 6.043 1.00 59.72 177 ALA A O 1
ATOM 1286 N N . ILE A 1 178 ? 17.321 1.451 4.149 1.00 64.31 178 ILE A N 1
ATOM 1287 C CA . ILE A 1 178 ? 18.416 0.472 4.163 1.00 64.31 178 ILE A CA 1
ATOM 1288 C C . ILE A 1 178 ? 19.266 0.647 5.427 1.00 64.31 178 ILE A C 1
ATOM 1290 O O . ILE A 1 178 ? 19.541 -0.332 6.117 1.00 64.31 178 ILE A O 1
ATOM 1294 N N . SER A 1 179 ? 19.618 1.884 5.787 1.00 67.88 179 SER A N 1
ATOM 1295 C CA . SER A 1 179 ? 20.390 2.177 7.001 1.00 67.88 179 SER A CA 1
ATOM 1296 C C . SER A 1 179 ? 19.652 1.741 8.267 1.00 67.88 179 SER A C 1
ATOM 1298 O O . SER A 1 179 ? 20.254 1.147 9.155 1.00 67.88 179 SER A O 1
ATOM 1300 N N . THR A 1 180 ? 18.338 1.956 8.339 1.00 70.94 180 THR A N 1
ATOM 1301 C CA . THR A 1 180 ? 17.497 1.551 9.475 1.00 70.94 180 THR A CA 1
ATOM 1302 C C . THR A 1 180 ? 17.409 0.032 9.587 1.00 70.94 180 THR A C 1
ATOM 1304 O O . THR A 1 180 ? 17.549 -0.509 10.680 1.00 70.94 180 THR A O 1
ATOM 1307 N N . ILE A 1 181 ? 17.241 -0.675 8.466 1.00 73.88 181 ILE A N 1
ATOM 1308 C CA . ILE A 1 181 ? 17.253 -2.145 8.435 1.00 73.88 181 ILE A CA 1
ATOM 1309 C C . ILE A 1 181 ? 18.615 -2.678 8.889 1.00 73.88 181 ILE A C 1
ATOM 1311 O O . ILE A 1 181 ? 18.667 -3.582 9.718 1.00 73.88 181 ILE A O 1
ATOM 1315 N N . ILE A 1 182 ? 19.715 -2.093 8.407 1.00 74.06 182 ILE A N 1
ATOM 1316 C CA . ILE A 1 182 ? 21.071 -2.450 8.840 1.00 74.06 182 ILE A CA 1
ATOM 1317 C C . ILE A 1 182 ? 21.230 -2.220 10.346 1.00 74.06 182 ILE A C 1
ATOM 1319 O O . ILE A 1 182 ? 21.729 -3.099 11.042 1.00 74.06 182 ILE A O 1
ATOM 1323 N N . ILE A 1 183 ? 20.753 -1.088 10.872 1.00 77.00 183 ILE A N 1
ATOM 1324 C CA . ILE A 1 183 ? 20.772 -0.793 12.310 1.00 77.00 183 ILE A CA 1
ATOM 1325 C C . ILE A 1 183 ? 19.967 -1.838 13.091 1.00 77.00 183 ILE A C 1
ATOM 1327 O O . ILE A 1 183 ? 20.460 -2.351 14.091 1.00 77.00 183 ILE A O 1
ATOM 1331 N N . ILE A 1 184 ? 18.770 -2.211 12.630 1.00 79.94 184 ILE A N 1
ATOM 1332 C CA . ILE A 1 184 ? 17.946 -3.249 13.268 1.00 79.94 184 ILE A CA 1
ATOM 1333 C C . ILE A 1 184 ? 18.672 -4.599 13.263 1.00 79.94 184 ILE A C 1
ATOM 1335 O O . ILE A 1 184 ? 18.722 -5.266 14.294 1.00 79.94 184 ILE A O 1
ATOM 1339 N N . ILE A 1 185 ? 19.278 -4.991 12.140 1.00 85.31 185 ILE A N 1
ATOM 1340 C CA . ILE A 1 185 ? 20.062 -6.229 12.032 1.00 85.31 185 ILE A CA 1
ATOM 1341 C C . ILE A 1 185 ? 21.243 -6.200 13.009 1.00 85.31 185 ILE A C 1
ATOM 1343 O O . ILE A 1 185 ? 21.460 -7.170 13.732 1.00 85.31 185 ILE A O 1
ATOM 1347 N N . ILE A 1 186 ? 21.969 -5.083 13.084 1.00 87.44 186 ILE A N 1
ATOM 1348 C CA . ILE A 1 186 ? 23.073 -4.895 14.032 1.00 87.44 186 ILE A CA 1
ATOM 1349 C C . ILE A 1 186 ? 22.569 -5.022 15.475 1.00 87.44 186 ILE A C 1
ATOM 1351 O O . ILE A 1 186 ? 23.184 -5.730 16.269 1.00 87.44 186 ILE A O 1
ATOM 1355 N N . ILE A 1 187 ? 21.433 -4.405 15.815 1.00 89.94 187 ILE A N 1
ATOM 1356 C CA . ILE A 1 187 ? 20.820 -4.507 17.147 1.00 89.94 187 ILE A CA 1
ATOM 1357 C C . ILE A 1 187 ? 20.457 -5.961 17.469 1.00 89.94 187 ILE A C 1
ATOM 1359 O O . ILE A 1 187 ? 20.781 -6.439 18.555 1.00 89.94 187 ILE A O 1
ATOM 1363 N N . ILE A 1 188 ? 19.841 -6.691 16.533 1.00 91.50 188 ILE A N 1
ATOM 1364 C CA . ILE A 1 188 ? 19.500 -8.111 16.708 1.00 91.50 188 ILE A CA 1
ATOM 1365 C C . ILE A 1 188 ? 20.766 -8.942 16.953 1.00 91.50 188 ILE A C 1
ATOM 1367 O O . ILE A 1 188 ? 20.798 -9.748 17.883 1.00 91.50 188 ILE A O 1
ATOM 1371 N N . ILE A 1 189 ? 21.826 -8.718 16.173 1.00 92.94 189 ILE A N 1
ATOM 1372 C CA . ILE A 1 189 ? 23.114 -9.403 16.343 1.00 92.94 189 ILE A CA 1
ATOM 1373 C C . ILE A 1 189 ? 23.711 -9.106 17.725 1.00 92.94 189 ILE A C 1
ATOM 1375 O O . ILE A 1 189 ? 24.140 -10.031 18.414 1.00 92.94 189 ILE A O 1
ATOM 1379 N N . ILE A 1 190 ? 23.697 -7.846 18.170 1.00 94.25 190 ILE A N 1
ATOM 1380 C CA . ILE A 1 190 ? 24.187 -7.448 19.498 1.00 94.25 190 ILE A CA 1
ATOM 1381 C C . ILE A 1 190 ? 23.386 -8.141 20.607 1.00 94.25 190 ILE A C 1
ATOM 1383 O O . ILE A 1 190 ? 23.983 -8.678 21.540 1.00 94.25 190 ILE A O 1
ATOM 1387 N N . ILE A 1 191 ? 22.055 -8.186 20.499 1.00 94.44 191 ILE A N 1
ATOM 1388 C CA . ILE A 1 191 ? 21.190 -8.873 21.471 1.00 94.44 191 ILE A CA 1
ATOM 1389 C C . ILE A 1 191 ? 21.538 -10.365 21.543 1.00 94.44 191 ILE A C 1
ATOM 1391 O O . ILE A 1 191 ? 21.693 -10.902 22.640 1.00 94.44 191 ILE A O 1
ATOM 1395 N N . ILE A 1 192 ? 21.722 -11.027 20.397 1.00 95.00 192 ILE A N 1
ATOM 1396 C CA . ILE A 1 192 ? 22.121 -12.440 20.338 1.00 95.00 192 ILE A CA 1
ATOM 1397 C C . ILE A 1 192 ? 23.480 -12.651 21.023 1.00 95.00 192 ILE A 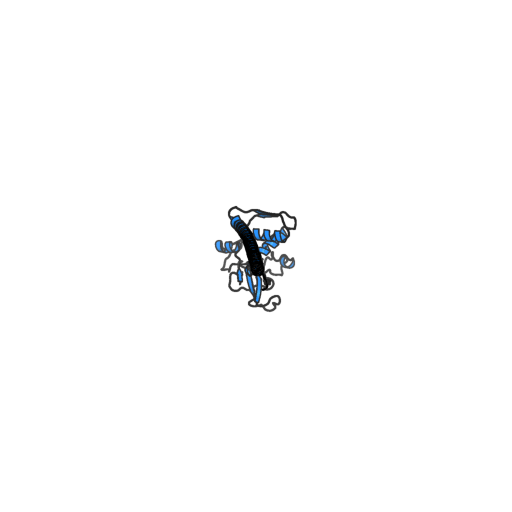C 1
ATOM 1399 O O . ILE A 1 192 ? 23.619 -13.568 21.832 1.00 95.00 192 ILE A O 1
ATOM 1403 N N . ILE A 1 193 ? 24.466 -11.787 20.761 1.00 96.00 193 ILE A N 1
ATOM 1404 C CA . ILE A 1 193 ? 25.793 -11.855 21.396 1.00 96.00 193 ILE A CA 1
ATOM 1405 C C . ILE A 1 193 ? 25.684 -11.694 22.919 1.00 96.00 193 ILE A C 1
ATOM 1407 O O . ILE A 1 193 ? 26.286 -12.473 23.657 1.00 96.00 193 ILE A O 1
ATOM 1411 N N . ILE A 1 194 ? 24.894 -10.731 23.403 1.00 96.00 194 ILE A N 1
ATOM 1412 C CA . ILE A 1 194 ? 24.676 -10.511 24.841 1.00 96.00 194 ILE A CA 1
ATOM 1413 C C . ILE A 1 194 ? 24.047 -11.750 25.490 1.00 96.00 194 ILE A C 1
ATOM 1415 O O . ILE A 1 194 ? 24.516 -12.191 26.538 1.00 96.00 194 ILE A O 1
ATOM 1419 N N . ILE A 1 195 ? 23.032 -12.346 24.857 1.00 96.38 195 ILE A N 1
ATOM 1420 C CA . ILE A 1 195 ? 22.390 -13.576 25.344 1.00 96.38 195 ILE A CA 1
ATOM 1421 C C . ILE A 1 195 ? 23.414 -14.715 25.445 1.00 96.38 195 ILE A C 1
ATOM 1423 O O . ILE A 1 195 ? 23.473 -15.394 26.470 1.00 96.38 195 ILE A O 1
ATOM 1427 N N . ILE A 1 196 ? 24.262 -14.895 24.427 1.00 96.75 196 ILE A N 1
ATOM 1428 C CA . ILE A 1 196 ? 25.322 -15.915 24.430 1.00 96.75 196 ILE A CA 1
ATOM 1429 C C . ILE A 1 196 ? 26.314 -15.676 25.579 1.00 96.75 196 ILE A C 1
ATOM 1431 O O . ILE A 1 196 ? 26.643 -16.615 26.302 1.00 96.75 196 ILE A O 1
ATOM 1435 N N . ILE A 1 197 ? 26.757 -14.433 25.794 1.00 96.75 197 ILE A N 1
ATOM 1436 C CA . ILE A 1 197 ? 27.676 -14.081 26.890 1.00 96.75 197 ILE A CA 1
ATOM 1437 C C . ILE A 1 197 ? 27.045 -14.390 28.253 1.00 96.75 197 ILE A C 1
ATOM 1439 O O . ILE A 1 197 ? 27.700 -14.988 29.105 1.00 96.75 197 ILE A O 1
ATOM 1443 N N . ILE A 1 198 ? 25.771 -14.038 28.455 1.00 96.94 198 ILE A N 1
ATOM 1444 C CA . ILE A 1 198 ? 25.043 -14.333 29.698 1.00 96.94 198 ILE A CA 1
ATOM 1445 C C . ILE A 1 198 ? 24.979 -15.845 29.939 1.00 96.94 198 ILE A C 1
ATOM 1447 O O . ILE A 1 198 ? 25.268 -16.297 31.047 1.00 96.94 198 ILE A O 1
ATOM 1451 N N . ILE A 1 199 ? 24.664 -16.636 28.908 1.00 97.06 199 ILE A N 1
ATOM 1452 C CA . ILE A 1 199 ? 24.637 -18.103 29.000 1.00 97.06 199 ILE A CA 1
ATOM 1453 C C . ILE A 1 199 ? 26.016 -18.647 29.396 1.00 97.06 199 ILE A C 1
ATOM 1455 O O . ILE A 1 199 ? 26.105 -19.478 30.299 1.00 97.06 199 ILE A O 1
ATOM 1459 N N . ILE A 1 200 ? 27.096 -18.154 28.782 1.00 97.00 200 ILE A N 1
ATOM 1460 C CA . ILE A 1 200 ? 28.470 -18.560 29.114 1.00 97.00 200 ILE A CA 1
ATOM 1461 C C . ILE A 1 200 ? 28.805 -18.225 30.573 1.00 97.00 200 ILE A C 1
ATOM 1463 O O . ILE A 1 200 ? 29.333 -19.077 31.286 1.00 97.00 200 ILE A O 1
ATOM 1467 N N . ILE A 1 201 ? 28.466 -17.022 31.044 1.00 96.94 201 ILE A N 1
ATOM 1468 C CA . ILE A 1 201 ? 28.692 -16.608 32.437 1.00 96.94 201 ILE A CA 1
ATOM 1469 C C . ILE A 1 201 ? 27.934 -17.524 33.403 1.00 96.94 201 ILE A C 1
ATOM 1471 O O . ILE A 1 201 ? 28.514 -17.985 34.385 1.00 96.94 201 ILE A O 1
ATOM 1475 N N . ILE A 1 202 ? 26.667 -17.840 33.116 1.00 97.12 202 ILE A N 1
ATOM 1476 C CA . ILE A 1 202 ? 25.861 -18.759 33.932 1.00 97.12 202 ILE A CA 1
ATOM 1477 C C . ILE A 1 202 ? 26.511 -20.146 33.987 1.00 97.12 202 ILE A C 1
ATOM 1479 O O . ILE A 1 202 ? 26.647 -20.710 35.071 1.00 97.12 202 ILE A O 1
ATOM 1483 N N . ILE A 1 203 ? 26.965 -20.678 32.848 1.00 97.00 203 ILE A N 1
ATOM 1484 C CA . ILE A 1 203 ? 27.661 -21.972 32.784 1.00 97.00 203 ILE A CA 1
ATOM 1485 C C . ILE A 1 203 ? 28.938 -21.944 33.633 1.00 97.00 203 ILE A C 1
ATOM 1487 O O . ILE A 1 203 ? 29.166 -22.863 34.418 1.00 97.00 203 ILE A O 1
ATOM 1491 N N . ILE A 1 204 ? 29.746 -20.884 33.533 1.00 96.94 204 ILE A N 1
ATOM 1492 C CA . ILE A 1 204 ? 30.969 -20.721 34.333 1.00 96.94 204 ILE A CA 1
ATOM 1493 C C . ILE A 1 204 ? 30.639 -20.686 35.830 1.00 96.94 204 ILE A C 1
ATOM 1495 O O . ILE A 1 204 ? 31.286 -21.381 36.611 1.00 96.94 204 ILE A O 1
ATOM 1499 N N . ILE A 1 205 ? 29.614 -19.931 36.237 1.00 96.88 205 ILE A N 1
ATOM 1500 C CA . ILE A 1 205 ? 29.173 -19.860 37.638 1.00 96.88 205 ILE A CA 1
ATOM 1501 C C . ILE A 1 205 ? 28.744 -21.243 38.139 1.00 96.88 205 ILE A C 1
ATOM 1503 O O . ILE A 1 205 ? 29.163 -21.653 39.221 1.00 96.88 205 ILE A O 1
ATOM 1507 N N . ILE A 1 206 ? 27.967 -21.991 37.350 1.00 96.88 206 ILE A N 1
ATOM 1508 C CA . ILE A 1 206 ? 27.547 -23.357 37.695 1.00 96.88 206 ILE A CA 1
ATOM 1509 C C . ILE A 1 206 ? 28.768 -24.268 37.875 1.00 96.88 206 ILE A C 1
ATOM 1511 O O . ILE A 1 206 ? 28.852 -24.981 38.873 1.00 96.88 206 ILE A O 1
ATOM 1515 N N . ILE A 1 207 ? 29.740 -24.214 36.959 1.00 96.75 207 ILE A N 1
ATOM 1516 C CA . ILE A 1 207 ? 30.982 -24.996 37.052 1.00 96.75 207 ILE A CA 1
ATOM 1517 C C . ILE A 1 207 ? 31.755 -24.641 38.329 1.00 96.75 207 ILE A C 1
ATOM 1519 O O . ILE A 1 207 ? 32.188 -25.541 39.048 1.00 96.75 207 ILE A O 1
ATOM 1523 N N . ILE A 1 208 ? 31.891 -23.352 38.655 1.00 96.75 208 ILE A N 1
ATOM 1524 C CA . ILE A 1 208 ? 32.567 -22.896 39.879 1.00 96.75 208 ILE A CA 1
ATOM 1525 C C . ILE A 1 208 ? 31.850 -23.427 41.127 1.00 96.75 208 ILE A C 1
ATOM 1527 O O . ILE A 1 208 ? 32.505 -23.965 42.021 1.00 96.75 208 ILE A O 1
ATOM 1531 N N . ILE A 1 209 ? 30.517 -23.336 41.183 1.00 96.69 209 ILE A N 1
ATOM 1532 C CA . ILE A 1 209 ? 29.716 -23.858 42.302 1.00 96.69 209 ILE A CA 1
ATOM 1533 C C . ILE A 1 209 ? 29.925 -25.369 42.460 1.00 96.69 209 ILE A C 1
ATOM 1535 O O . ILE A 1 209 ? 30.123 -25.844 43.580 1.00 96.69 209 ILE A O 1
ATOM 1539 N N . ILE A 1 210 ? 29.934 -26.125 41.358 1.00 96.62 210 ILE A N 1
ATOM 1540 C CA . ILE A 1 210 ? 30.202 -27.570 41.370 1.00 96.62 210 ILE A CA 1
ATOM 1541 C C . ILE A 1 210 ? 31.603 -27.856 41.931 1.00 96.62 210 ILE A C 1
ATOM 1543 O O . ILE A 1 210 ? 31.734 -28.680 42.836 1.00 96.62 210 ILE A O 1
ATOM 1547 N N . ILE A 1 211 ? 32.638 -27.150 41.461 1.00 96.56 211 ILE A N 1
ATOM 1548 C CA . ILE A 1 211 ? 34.023 -27.325 41.931 1.00 96.56 211 ILE A CA 1
ATOM 1549 C C . ILE A 1 211 ? 34.138 -27.030 43.431 1.00 96.56 211 ILE A C 1
ATOM 1551 O O . ILE A 1 211 ? 34.729 -27.825 44.167 1.00 96.56 211 ILE A O 1
ATOM 1555 N N . ILE A 1 212 ? 33.551 -25.927 43.906 1.00 96.56 212 ILE A N 1
ATOM 1556 C CA . ILE A 1 212 ? 33.555 -25.557 45.331 1.00 96.56 212 ILE A CA 1
ATOM 1557 C C . ILE A 1 212 ? 32.852 -26.638 46.158 1.00 96.56 212 ILE A C 1
ATOM 1559 O O . ILE A 1 212 ? 33.396 -27.092 47.163 1.00 96.56 212 ILE A O 1
ATOM 1563 N N . THR A 1 213 ? 31.682 -27.098 45.709 1.00 96.31 213 THR A N 1
ATOM 1564 C CA . THR A 1 213 ? 30.894 -28.129 46.402 1.00 96.31 213 THR A CA 1
ATOM 1565 C C . THR A 1 213 ? 31.680 -29.436 46.523 1.00 96.31 213 THR A C 1
ATOM 1567 O O . THR A 1 213 ? 31.789 -29.990 47.615 1.00 96.31 213 THR A O 1
ATOM 1570 N N . ILE A 1 214 ? 32.298 -29.897 45.429 1.00 96.31 214 ILE A N 1
ATOM 1571 C CA . ILE A 1 214 ? 33.146 -31.100 45.414 1.00 96.31 214 ILE A CA 1
ATOM 1572 C C . ILE A 1 214 ? 34.348 -30.929 46.351 1.00 96.31 214 ILE A C 1
ATOM 1574 O O . ILE A 1 214 ? 34.655 -31.833 47.127 1.00 96.31 214 ILE A O 1
ATOM 1578 N N . THR A 1 215 ? 35.004 -29.766 46.325 1.00 96.31 215 THR A N 1
ATOM 1579 C CA . THR A 1 215 ? 36.169 -29.480 47.177 1.00 96.31 215 THR A CA 1
ATOM 1580 C C . THR A 1 215 ? 35.803 -29.527 48.661 1.00 96.31 215 THR A C 1
ATOM 1582 O O . THR A 1 215 ? 36.529 -30.135 49.450 1.00 96.31 215 THR A O 1
ATOM 1585 N N . ILE A 1 216 ? 34.660 -28.945 49.045 1.00 96.19 216 ILE A N 1
ATOM 1586 C CA . ILE A 1 216 ? 34.148 -28.997 50.421 1.00 96.19 216 ILE A CA 1
ATOM 1587 C C . ILE A 1 216 ? 33.890 -30.450 50.831 1.00 96.19 216 ILE A C 1
ATOM 1589 O O . ILE A 1 216 ? 34.405 -30.879 51.859 1.00 96.19 216 ILE A O 1
ATOM 1593 N N . ILE A 1 217 ? 33.178 -31.227 50.004 1.00 96.12 217 ILE A N 1
ATOM 1594 C CA . ILE A 1 217 ? 32.874 -32.642 50.279 1.00 96.12 217 ILE A CA 1
ATOM 1595 C C . ILE A 1 217 ? 34.160 -33.450 50.499 1.00 96.12 217 ILE A C 1
ATOM 1597 O O . ILE A 1 217 ? 34.279 -34.150 51.505 1.00 96.12 217 ILE A O 1
ATOM 1601 N N . ILE A 1 218 ? 35.141 -33.329 49.598 1.00 96.00 218 ILE A N 1
ATOM 1602 C CA . ILE A 1 218 ? 36.426 -34.039 49.701 1.00 96.00 218 ILE A CA 1
ATOM 1603 C C . ILE A 1 218 ? 37.162 -33.639 50.984 1.00 96.00 218 ILE A C 1
ATOM 1605 O O . ILE A 1 218 ? 37.630 -34.507 51.720 1.00 96.00 218 ILE A O 1
ATOM 1609 N N . THR A 1 219 ? 37.230 -32.342 51.290 1.00 95.19 219 THR A N 1
ATOM 1610 C CA . THR A 1 219 ? 37.925 -31.839 52.485 1.00 95.19 219 THR A CA 1
ATOM 1611 C C . THR A 1 219 ? 37.259 -32.342 53.768 1.00 95.19 219 THR A C 1
ATOM 1613 O O . THR A 1 219 ? 37.946 -32.797 54.681 1.00 95.19 219 THR A O 1
ATOM 1616 N N . THR A 1 220 ? 35.923 -32.338 53.833 1.00 95.31 220 THR A N 1
ATOM 1617 C CA . THR A 1 220 ? 35.164 -32.883 54.967 1.00 95.31 220 THR A CA 1
ATOM 1618 C C . THR A 1 220 ? 35.407 -34.383 55.143 1.00 95.31 220 THR A C 1
ATOM 1620 O O . THR A 1 220 ? 35.652 -34.824 56.264 1.00 95.31 220 THR A O 1
ATOM 1623 N N . ILE A 1 221 ? 35.406 -35.166 54.056 1.00 95.75 221 ILE A N 1
ATOM 1624 C CA . ILE A 1 221 ? 35.707 -36.607 54.099 1.00 95.75 221 ILE A CA 1
ATOM 1625 C C . ILE A 1 221 ? 37.126 -36.852 54.629 1.00 95.75 221 ILE A C 1
ATOM 1627 O O . ILE A 1 221 ? 37.306 -37.684 55.517 1.00 95.75 221 ILE A O 1
ATOM 1631 N N . ILE A 1 222 ? 38.125 -36.108 54.141 1.00 95.31 222 ILE A N 1
ATOM 1632 C CA . ILE A 1 222 ? 39.518 -36.226 54.602 1.00 95.31 222 ILE A CA 1
ATOM 1633 C C . ILE A 1 222 ? 39.626 -35.925 56.102 1.00 95.31 222 ILE A C 1
ATOM 1635 O O . ILE A 1 222 ? 40.251 -36.693 56.832 1.00 95.31 222 ILE A O 1
ATOM 1639 N N . ILE A 1 223 ? 38.989 -34.852 56.585 1.00 95.12 223 ILE A N 1
ATOM 1640 C CA . ILE A 1 223 ? 38.984 -34.496 58.013 1.00 95.12 223 ILE A CA 1
ATOM 1641 C C . ILE A 1 223 ? 38.353 -35.613 58.854 1.00 95.12 223 ILE A C 1
ATOM 1643 O O . ILE A 1 223 ? 38.926 -36.003 59.870 1.00 95.12 223 ILE A O 1
ATOM 1647 N N . ILE A 1 224 ? 37.213 -36.167 58.423 1.00 94.69 224 ILE A N 1
ATOM 1648 C CA . ILE A 1 224 ? 36.548 -37.282 59.116 1.00 94.69 224 ILE A CA 1
ATOM 1649 C C . ILE A 1 224 ? 37.473 -38.504 59.186 1.00 94.69 224 ILE A C 1
ATOM 1651 O O . ILE A 1 224 ? 37.622 -39.092 60.256 1.00 94.69 224 ILE A O 1
ATOM 1655 N N . ILE A 1 225 ? 38.137 -38.863 58.081 1.00 94.38 225 ILE A N 1
ATOM 1656 C CA . ILE A 1 225 ? 39.092 -39.980 58.039 1.00 94.38 225 ILE A CA 1
ATOM 1657 C C . ILE A 1 225 ? 40.254 -39.744 59.014 1.00 94.38 225 ILE A C 1
ATOM 1659 O O . ILE A 1 225 ? 40.592 -40.643 59.781 1.00 94.38 225 ILE A O 1
ATOM 1663 N N . ILE A 1 226 ? 40.836 -38.539 59.036 1.00 94.19 226 ILE A N 1
ATOM 1664 C CA . ILE A 1 226 ? 41.925 -38.185 59.962 1.00 94.19 226 ILE A CA 1
ATOM 1665 C C . ILE A 1 226 ? 41.465 -38.312 61.420 1.00 94.19 226 ILE A C 1
ATOM 1667 O O . ILE A 1 226 ? 42.173 -38.908 62.229 1.00 94.19 226 ILE A O 1
ATOM 1671 N N . ILE A 1 227 ? 40.275 -37.805 61.758 1.00 93.50 227 ILE A N 1
ATOM 1672 C CA . ILE A 1 227 ? 39.706 -37.914 63.110 1.00 93.50 227 ILE A CA 1
ATOM 1673 C C . ILE A 1 227 ? 39.526 -39.385 63.505 1.00 93.50 227 ILE A C 1
ATOM 1675 O O . ILE A 1 227 ? 39.924 -39.770 64.602 1.00 93.50 227 ILE A O 1
ATOM 1679 N N . ILE A 1 228 ? 38.983 -40.220 62.612 1.00 92.88 228 ILE A N 1
ATOM 1680 C CA . ILE A 1 228 ? 38.817 -41.661 62.852 1.00 92.88 228 ILE A CA 1
ATOM 1681 C C . ILE A 1 228 ? 40.175 -42.329 63.105 1.00 92.88 228 ILE A C 1
ATOM 1683 O O . ILE A 1 228 ? 40.308 -43.083 64.067 1.00 92.88 228 ILE A O 1
ATOM 1687 N N . ILE A 1 229 ? 41.196 -42.027 62.296 1.00 92.06 229 ILE A N 1
ATOM 1688 C CA . ILE A 1 229 ? 42.554 -42.564 62.474 1.00 92.06 229 ILE A CA 1
ATOM 1689 C C . ILE A 1 229 ? 43.131 -42.152 63.836 1.00 92.06 229 ILE A C 1
ATOM 1691 O O . ILE A 1 229 ? 43.658 -43.001 64.552 1.00 92.06 229 ILE A O 1
ATOM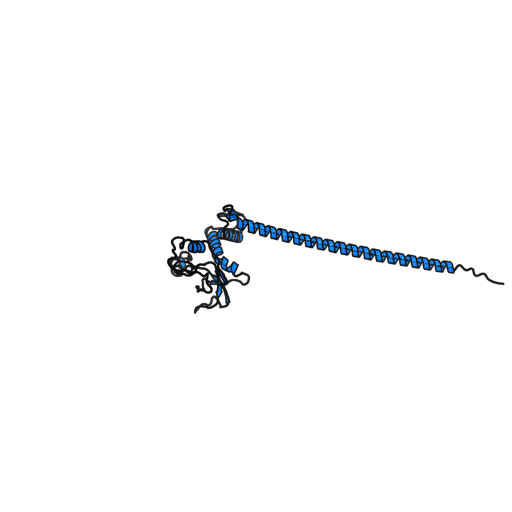 1695 N N . ILE A 1 230 ? 42.999 -40.879 64.229 1.00 90.94 230 ILE A N 1
ATOM 1696 C CA . ILE A 1 230 ? 43.466 -40.383 65.535 1.00 90.94 230 ILE A CA 1
ATOM 1697 C C . ILE A 1 230 ? 42.759 -41.119 66.682 1.00 90.94 230 ILE A C 1
ATOM 1699 O O . ILE A 1 230 ? 43.420 -41.564 67.618 1.00 90.94 230 ILE A O 1
ATOM 1703 N N . ILE A 1 231 ? 41.435 -41.293 66.600 1.00 89.94 231 ILE A N 1
ATOM 1704 C CA . ILE A 1 231 ? 40.653 -42.030 67.604 1.00 89.94 231 ILE A CA 1
ATOM 1705 C C . ILE A 1 231 ? 41.143 -43.480 67.713 1.00 89.94 231 ILE A C 1
ATOM 1707 O O . ILE A 1 231 ? 41.363 -43.963 68.823 1.00 89.94 231 ILE A O 1
ATOM 1711 N N . ILE A 1 232 ? 41.364 -44.160 66.582 1.00 88.31 232 ILE A N 1
ATOM 1712 C CA . ILE A 1 232 ? 41.893 -45.532 66.558 1.00 88.31 232 ILE A CA 1
ATOM 1713 C C . ILE A 1 232 ? 43.264 -45.589 67.244 1.00 88.31 232 ILE A C 1
ATOM 1715 O O . ILE A 1 232 ? 43.451 -46.425 68.126 1.00 88.31 232 ILE A O 1
ATOM 1719 N N . ILE A 1 233 ? 44.185 -44.674 66.910 1.00 86.38 233 ILE A N 1
ATOM 1720 C CA . ILE A 1 233 ? 45.524 -44.604 67.521 1.00 86.38 233 ILE A CA 1
ATOM 1721 C C . ILE A 1 233 ? 45.423 -44.438 69.045 1.00 86.38 233 ILE A C 1
ATOM 1723 O O . ILE 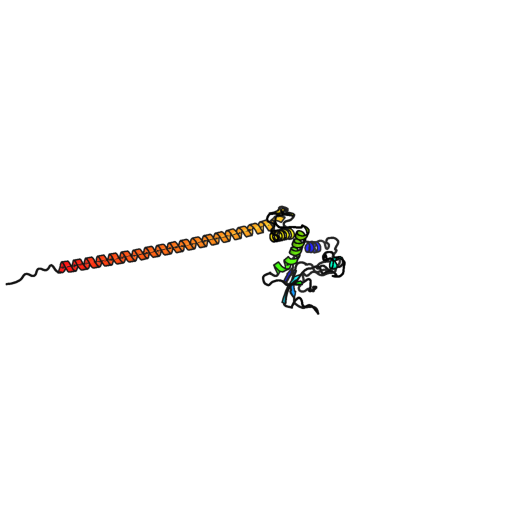A 1 233 ? 46.089 -45.170 69.784 1.00 86.38 233 ILE A O 1
ATOM 1727 N N . ILE A 1 234 ? 44.569 -43.529 69.533 1.00 84.38 234 ILE A N 1
ATOM 1728 C CA . ILE A 1 234 ? 44.360 -43.295 70.973 1.00 84.38 234 ILE A CA 1
ATOM 1729 C C . ILE A 1 234 ? 43.853 -44.570 71.667 1.00 84.38 234 ILE A C 1
ATOM 1731 O O . ILE A 1 234 ? 44.396 -44.966 72.702 1.00 84.38 234 ILE A O 1
ATOM 1735 N N . ILE A 1 235 ? 42.864 -45.258 71.086 1.00 83.12 235 ILE A N 1
ATOM 1736 C CA . ILE A 1 235 ? 42.303 -46.501 71.643 1.00 83.12 235 ILE A CA 1
ATOM 1737 C C . ILE A 1 235 ? 43.364 -47.616 71.693 1.00 83.12 235 ILE A C 1
ATOM 1739 O O . ILE A 1 235 ? 43.506 -48.294 72.716 1.00 83.12 235 ILE A O 1
ATOM 1743 N N . THR A 1 236 ? 44.159 -47.785 70.632 1.00 77.81 236 THR A N 1
ATOM 17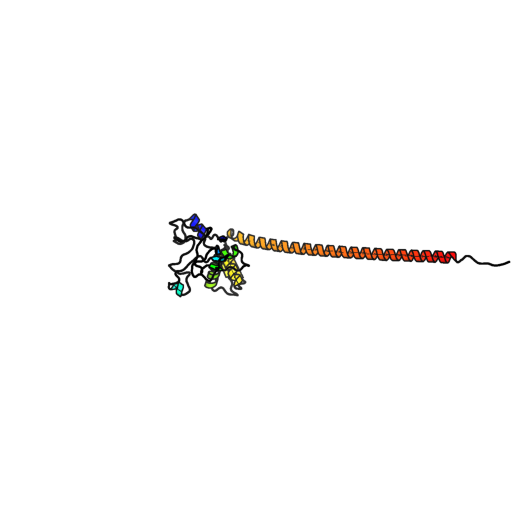44 C CA . THR A 1 236 ? 45.225 -48.804 70.585 1.00 77.81 236 THR A CA 1
ATOM 1745 C C . THR A 1 236 ? 46.397 -48.502 71.522 1.00 77.81 236 THR A C 1
ATOM 1747 O O . THR A 1 236 ? 47.018 -49.424 72.034 1.00 77.81 236 THR A O 1
ATOM 1750 N N . SER A 1 237 ? 46.672 -47.226 71.813 1.00 71.94 237 SER A N 1
ATOM 1751 C CA . SER A 1 237 ? 47.739 -46.817 72.747 1.00 71.94 237 SER A CA 1
ATOM 1752 C C . SER A 1 237 ? 47.345 -47.013 74.218 1.00 71.94 237 SER A C 1
ATOM 1754 O O . SER A 1 237 ? 48.199 -47.172 75.086 1.00 71.94 237 SER A O 1
ATOM 1756 N N . SER A 1 238 ? 46.039 -47.009 74.506 1.00 59.94 238 SER A N 1
ATOM 1757 C CA . SER A 1 238 ? 45.481 -47.144 75.861 1.00 59.94 238 SER A CA 1
ATOM 1758 C C . SER A 1 238 ? 45.381 -48.604 76.329 1.00 59.94 238 SER A C 1
ATOM 1760 O O . SER A 1 238 ? 45.277 -48.874 77.523 1.00 59.94 238 SER A O 1
ATOM 1762 N N . SER A 1 239 ? 45.407 -49.557 75.394 1.00 55.41 239 SER A N 1
ATOM 1763 C CA . SER A 1 239 ? 45.251 -50.997 75.653 1.00 55.41 239 SER A CA 1
ATOM 1764 C C . SER A 1 239 ? 46.571 -51.722 75.956 1.00 55.41 239 SER A C 1
ATOM 1766 O O . SER A 1 239 ? 46.555 -52.884 76.351 1.00 55.41 239 SER A O 1
ATOM 1768 N N . SER A 1 240 ? 47.712 -51.035 75.872 1.00 51.28 240 SER A N 1
ATOM 1769 C CA . SER A 1 240 ? 49.035 -51.536 76.270 1.00 51.28 240 SER A CA 1
ATOM 1770 C C . SER A 1 240 ? 49.416 -51.133 77.704 1.00 51.28 240 SER A C 1
ATOM 1772 O O . SER A 1 240 ? 50.494 -50.595 77.942 1.00 51.28 240 SER A O 1
ATOM 1774 N N . SER A 1 241 ? 48.532 -51.398 78.671 1.00 46.00 241 SER A N 1
ATOM 1775 C CA . SER A 1 241 ? 48.893 -51.432 80.098 1.00 46.00 241 SER A CA 1
ATOM 1776 C C . SER A 1 241 ? 49.091 -52.900 80.499 1.00 46.00 241 SER A C 1
ATOM 1778 O O . SER A 1 241 ? 48.121 -53.657 80.442 1.00 46.00 241 SER A O 1
ATOM 1780 N N . PRO A 1 242 ? 50.307 -53.356 80.854 1.00 45.97 242 PRO A N 1
ATOM 1781 C CA . PRO A 1 242 ? 50.544 -54.764 81.138 1.00 45.97 242 PRO A CA 1
ATOM 1782 C C . PRO A 1 242 ? 49.893 -55.165 82.464 1.00 45.97 242 PRO A C 1
ATOM 1784 O O . PRO A 1 242 ? 50.221 -54.651 83.532 1.00 45.97 242 PRO A O 1
ATOM 1787 N N . SER A 1 243 ? 48.984 -56.131 82.385 1.00 50.91 243 SER A N 1
ATOM 1788 C CA . SER A 1 243 ? 48.595 -56.964 83.514 1.00 50.91 243 SER A CA 1
ATOM 1789 C C . SER A 1 243 ? 49.738 -57.927 83.854 1.00 50.91 243 SER A C 1
ATOM 1791 O O . SER A 1 243 ? 50.010 -58.855 83.093 1.00 50.91 243 SER A O 1
ATOM 1793 N N . SER A 1 244 ? 50.364 -57.743 85.012 1.00 48.22 244 SER A N 1
ATOM 1794 C CA . SER A 1 244 ? 51.135 -58.777 85.715 1.00 48.22 244 SER A CA 1
ATOM 1795 C C . SER A 1 244 ? 50.862 -58.599 87.213 1.00 48.22 244 SER A C 1
ATOM 1797 O O . SER A 1 244 ? 51.257 -57.591 87.788 1.00 48.22 244 SER A O 1
ATOM 1799 N N . SER A 1 245 ? 49.920 -59.334 87.809 1.00 42.34 245 SER A N 1
ATOM 1800 C CA . SER A 1 245 ? 50.007 -60.735 88.263 1.00 42.34 245 SER A CA 1
ATOM 1801 C C . SER A 1 245 ? 50.887 -60.934 89.508 1.00 42.34 245 SER A C 1
ATOM 1803 O O . SER A 1 245 ? 52.108 -60.910 89.414 1.00 42.34 245 SER A O 1
ATOM 1805 N N . SER A 1 246 ? 50.196 -61.212 90.624 1.00 42.38 246 SER A N 1
ATOM 1806 C CA . SER A 1 246 ? 50.511 -62.186 91.689 1.00 42.38 246 SER A CA 1
ATOM 1807 C C . SER A 1 246 ? 51.877 -62.154 92.388 1.00 42.38 246 SER A C 1
ATOM 1809 O O . SER A 1 246 ? 52.862 -62.603 91.809 1.00 42.38 246 SER A O 1
ATOM 1811 N N . SER A 1 247 ? 51.874 -61.827 93.687 1.00 42.06 247 SER A N 1
ATOM 1812 C CA . SER A 1 247 ? 52.006 -62.775 94.821 1.00 42.06 247 SER A CA 1
ATOM 1813 C C . SER A 1 247 ? 52.200 -62.011 96.126 1.00 42.06 247 SER A C 1
ATOM 1815 O O . SER A 1 247 ? 53.139 -61.185 96.153 1.00 42.06 247 SER A O 1
#

Organism: NCBI:txid1093978

InterPro domains:
  IPR011032 GroES-like superfamily [SSF50129] (2-143)
  IPR013154 Alcohol dehydrogenase-like, N-terminal [PF08240] (2-107)

Secondary structure (DSSP, 8-state):
--EEE--HHHHHHHHHSEETTEE--S------EEEEE-----TT--S--TT-EEEE--EE--S-SHHHHTT-GGG-TT-EETTBTTB--S-SS-----GGGEEEPPTTS-HHHHHTHHHHHHHHHHHHHTT--TT-EEEEE--SHHHHHHHHHHHHTT--EEEEE--TTTTHHHHHHHHHHHHHHHHHHHHHHHHHHHHHHHHHHHHHHHHHHHHHHHHHHHHHHHHHHHHHHHHHHHS--------

Foldseek 3Di:
DADFDDDVVLVCCVPVQDDPPFHAPDDAADTQQFKDAACDDDPPDDPDDGGFIWQFHFKAAPCPDPCNVVVNRVPHPRIAGDRTHPHHHDPDPDDDDDPVRTHGDDPPADRVNSSCVHLLVVLVVVCVVVVQAAPDAEEFEDPPPSSVSVVVNSVVRNHPHYHYDYPPVRCVVVVVVVVVVVVVVVVVVVVVVVVVVVVVVVVVVVVVVVVVVVVVVVVVVVVVVVVVVVVVVVVVVVPPDDDDDDD